Protein AF-A0A964B830-F1 (afdb_monomer)

Secondary structure (DSSP, 8-state):
--HHHHHHHHHHHHHTS-TT--S----HHHHHIIIII-PPPPHHHHHHHHH-HHHHHHHHHHHHHHHHHHHHHHHHHHHTT---EEEPPTT----SSEEEE-SSEEEEEEE-SSSSSEEEEEEE-HHHHHTS-TT--EEEEETT--EEEEE---TTSEEEE----SSS-HHHHTTSTT-EEEEEE-

Structure (mmCIF, N/CA/C/O backbone):
data_AF-A0A964B830-F1
#
_entry.id   AF-A0A964B830-F1
#
loop_
_atom_site.group_PDB
_atom_site.id
_atom_site.type_symbol
_atom_site.label_atom_id
_atom_site.label_alt_id
_atom_site.label_comp_id
_atom_site.label_asym_id
_atom_site.label_entity_id
_atom_site.label_seq_id
_atom_site.pdbx_PDB_ins_code
_atom_site.Cartn_x
_atom_site.Cartn_y
_atom_site.Cartn_z
_atom_site.occupancy
_atom_site.B_iso_or_equiv
_atom_site.auth_seq_id
_a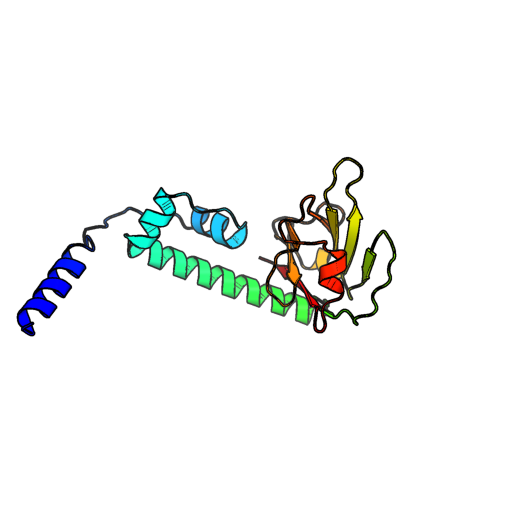tom_site.auth_comp_id
_atom_site.auth_asym_id
_atom_site.auth_atom_id
_atom_site.pdbx_PDB_model_num
ATOM 1 N N . MET A 1 1 ? -15.898 -19.570 46.027 1.00 51.00 1 MET A N 1
ATOM 2 C CA . MET A 1 1 ? -16.572 -18.519 45.236 1.00 51.00 1 MET A CA 1
ATOM 3 C C . MET A 1 1 ? -17.930 -19.054 44.831 1.00 51.00 1 MET A C 1
ATOM 5 O O . MET A 1 1 ? -17.983 -20.104 44.211 1.00 51.00 1 MET A O 1
ATOM 9 N N . THR A 1 2 ? -19.009 -18.426 45.287 1.00 63.28 2 THR A N 1
ATOM 10 C CA . THR A 1 2 ? -20.389 -18.811 44.962 1.00 63.28 2 THR A CA 1
ATOM 11 C C . THR A 1 2 ? -20.786 -18.231 43.607 1.00 63.28 2 THR A C 1
ATOM 13 O O . THR A 1 2 ? -20.333 -17.146 43.252 1.00 63.28 2 THR A O 1
ATOM 16 N N . GLN A 1 3 ? -21.634 -18.937 42.859 1.00 70.69 3 GLN A N 1
ATOM 17 C CA . GLN A 1 3 ? -22.109 -18.526 41.530 1.00 70.69 3 GLN A CA 1
ATOM 18 C C . GLN A 1 3 ? -22.687 -17.098 41.528 1.00 70.69 3 GLN A C 1
ATOM 20 O O . GLN A 1 3 ? -22.361 -16.297 40.664 1.00 70.69 3 GLN A O 1
ATOM 25 N N . ALA A 1 4 ? -23.372 -16.728 42.612 1.00 74.12 4 ALA A N 1
ATOM 26 C CA . ALA A 1 4 ? -23.888 -15.380 42.842 1.00 74.12 4 ALA A CA 1
ATOM 27 C C . ALA A 1 4 ? -22.815 -14.268 42.873 1.00 74.12 4 ALA A C 1
ATOM 29 O O . ALA A 1 4 ? -23.102 -13.138 42.494 1.00 74.12 4 ALA A O 1
ATOM 30 N N . ASN A 1 5 ? -21.580 -14.557 43.305 1.00 74.88 5 ASN A N 1
ATOM 31 C CA . ASN A 1 5 ? -20.489 -13.573 43.267 1.00 74.88 5 ASN A CA 1
ATOM 32 C C . ASN A 1 5 ? -19.928 -13.389 41.852 1.00 74.88 5 ASN A C 1
ATOM 34 O O . ASN A 1 5 ? -19.465 -12.301 41.531 1.00 74.88 5 ASN A O 1
ATOM 38 N N . ILE A 1 6 ? -19.962 -14.437 41.024 1.00 77.25 6 ILE A N 1
ATOM 39 C CA . ILE A 1 6 ? -19.545 -14.367 39.618 1.00 77.25 6 ILE A CA 1
ATOM 40 C C . ILE A 1 6 ? -20.594 -13.598 38.814 1.00 77.25 6 ILE A C 1
ATOM 42 O O . ILE A 1 6 ? -20.230 -12.687 38.078 1.00 77.25 6 ILE A O 1
ATOM 46 N N . ASP A 1 7 ? -21.878 -13.887 39.031 1.00 78.81 7 ASP A N 1
ATOM 47 C CA . ASP A 1 7 ? -22.983 -13.184 38.371 1.00 78.81 7 ASP A CA 1
ATOM 48 C C . ASP A 1 7 ? -23.011 -11.702 38.752 1.00 78.81 7 ASP A C 1
ATOM 50 O O . ASP A 1 7 ? -23.187 -10.844 37.894 1.00 78.81 7 ASP A O 1
ATOM 54 N N . ARG A 1 8 ? -22.741 -11.377 40.022 1.00 78.94 8 ARG A N 1
ATOM 55 C CA . ARG A 1 8 ? -22.617 -9.990 40.480 1.00 78.94 8 ARG A CA 1
ATOM 56 C C . ARG A 1 8 ? -21.417 -9.270 39.856 1.00 78.94 8 ARG A C 1
ATOM 58 O O . ARG A 1 8 ? -21.552 -8.114 39.479 1.00 78.94 8 ARG A O 1
ATOM 65 N N . LEU A 1 9 ? -20.266 -9.934 39.732 1.00 74.56 9 LEU A N 1
ATOM 66 C CA . LEU A 1 9 ? -19.078 -9.362 39.084 1.00 74.56 9 LEU A CA 1
ATOM 67 C C . LEU A 1 9 ? -19.279 -9.160 37.580 1.00 74.56 9 LEU A C 1
ATOM 69 O O . LEU A 1 9 ? -18.817 -8.158 37.049 1.00 74.56 9 LEU A O 1
ATOM 73 N N . LEU A 1 10 ? -19.967 -10.084 36.903 1.00 73.56 10 LEU A N 1
ATOM 74 C CA . LEU A 1 10 ? -20.355 -9.955 35.496 1.00 73.56 10 LEU A CA 1
ATOM 75 C C . LEU A 1 10 ? -21.347 -8.815 35.296 1.00 73.56 10 LEU A C 1
ATOM 77 O O . LEU A 1 10 ? -21.173 -8.025 34.376 1.00 73.56 10 LEU A O 1
ATOM 81 N N . PHE A 1 11 ? -22.342 -8.701 36.175 1.00 70.44 11 PHE A N 1
ATOM 82 C CA . PHE A 1 11 ? -23.305 -7.609 36.136 1.00 70.44 11 PHE A CA 1
ATOM 83 C C . PHE A 1 11 ? -22.617 -6.265 36.397 1.00 70.44 11 PHE A C 1
ATOM 85 O O . PHE A 1 11 ? -22.781 -5.360 35.602 1.00 70.44 11 PHE A O 1
ATOM 92 N N . GLU A 1 12 ? -21.753 -6.149 37.412 1.00 66.31 12 GLU A N 1
ATOM 93 C CA . GLU A 1 12 ? -20.960 -4.932 37.670 1.00 66.31 12 GLU A CA 1
ATOM 94 C C . GLU A 1 12 ? -19.954 -4.611 36.539 1.00 66.31 12 GLU A C 1
ATOM 96 O O . GLU A 1 12 ? -19.599 -3.448 36.355 1.00 66.31 12 GLU A O 1
ATOM 101 N N . LEU A 1 13 ? -19.477 -5.609 35.780 1.00 62.62 13 LEU A N 1
ATOM 102 C CA . LEU A 1 13 ? -18.626 -5.416 34.593 1.00 62.62 13 LEU A CA 1
ATOM 103 C C . LEU A 1 13 ? -19.417 -4.929 33.377 1.00 62.62 13 LEU A C 1
ATOM 105 O O . LEU A 1 13 ? -18.916 -4.080 32.646 1.00 62.62 13 LEU A O 1
ATOM 109 N N . LEU A 1 14 ? -20.622 -5.462 33.169 1.00 63.59 14 LEU A N 1
ATOM 110 C CA . LEU A 1 14 ? -21.539 -5.050 32.106 1.00 63.59 14 LEU A CA 1
ATOM 111 C C . LEU A 1 14 ? -22.142 -3.669 32.400 1.00 63.59 14 LEU A C 1
ATOM 113 O O . LEU A 1 14 ? -22.188 -2.835 31.514 1.00 63.59 14 LEU A O 1
ATOM 117 N N . ASP A 1 15 ? -22.479 -3.381 33.655 1.00 57.66 15 ASP A N 1
ATOM 118 C CA . ASP A 1 15 ? -23.001 -2.084 34.118 1.00 57.66 15 ASP A CA 1
ATOM 119 C C . ASP A 1 15 ? -21.912 -0.987 34.104 1.00 57.66 15 ASP A C 1
ATOM 121 O O . ASP A 1 15 ? -22.196 0.198 33.962 1.00 57.66 15 ASP A O 1
ATOM 125 N N . ARG A 1 16 ? -20.627 -1.377 34.196 1.00 54.84 16 ARG A N 1
ATOM 126 C CA . ARG A 1 16 ? -19.468 -0.491 33.955 1.00 54.84 16 ARG A CA 1
ATOM 127 C C . ARG A 1 16 ? -19.093 -0.335 32.486 1.00 54.84 16 ARG A C 1
ATOM 129 O O . ARG A 1 16 ? -18.334 0.583 32.169 1.00 54.84 16 ARG A O 1
ATOM 136 N N . GLN A 1 17 ? -19.573 -1.206 31.599 1.00 56.75 17 GLN A N 1
ATOM 137 C CA . GLN A 1 17 ? -19.623 -0.885 30.178 1.00 56.75 17 GLN A CA 1
ATOM 138 C C . GLN A 1 17 ? -20.789 0.072 29.997 1.00 56.75 17 GLN A C 1
ATOM 140 O O . GLN A 1 17 ? -21.853 -0.341 29.573 1.00 56.75 17 GLN A O 1
ATOM 145 N N . ASP A 1 18 ? -20.560 1.321 30.393 1.00 50.31 18 ASP A N 1
ATOM 146 C CA . ASP A 1 18 ? -21.458 2.468 30.302 1.00 50.31 18 ASP A CA 1
ATOM 147 C C . ASP A 1 18 ? -22.364 2.366 29.052 1.00 50.31 18 ASP A C 1
ATOM 149 O O . ASP A 1 18 ? -21.994 2.763 27.943 1.00 50.31 18 ASP A O 1
ATOM 153 N N . GLU A 1 19 ? -23.547 1.756 29.216 1.00 49.22 19 GLU A N 1
ATOM 154 C CA . GLU A 1 19 ? -24.545 1.581 28.151 1.00 49.22 19 GLU A CA 1
ATOM 155 C C . GLU A 1 19 ? -25.187 2.930 27.777 1.00 49.22 19 GLU A C 1
ATOM 157 O O . GLU A 1 19 ? -25.935 3.031 26.805 1.00 49.22 19 GLU A O 1
ATOM 162 N N . ASP A 1 20 ? -24.819 4.001 28.485 1.00 45.06 20 ASP A N 1
ATOM 163 C CA . ASP A 1 20 ? -25.160 5.384 28.177 1.00 45.06 20 ASP A CA 1
ATOM 164 C C . ASP A 1 20 ? -24.150 6.074 27.241 1.00 45.06 20 ASP A C 1
ATOM 166 O O . ASP A 1 20 ? -24.153 7.301 27.138 1.00 45.06 20 ASP A O 1
ATOM 170 N N . GLY A 1 21 ? -23.355 5.307 26.475 1.00 44.06 21 GLY A N 1
ATOM 171 C CA . GLY A 1 21 ? -22.522 5.736 25.335 1.00 44.06 21 GLY A CA 1
ATOM 172 C C . GLY A 1 21 ? -23.284 6.406 24.176 1.00 44.06 21 GLY A C 1
ATOM 173 O O . GLY A 1 21 ? -23.045 6.132 22.999 1.00 44.06 21 GLY A O 1
ATOM 174 N N . ARG A 1 22 ? -24.211 7.313 24.485 1.00 46.41 22 ARG A N 1
ATOM 175 C CA . ARG A 1 22 ? -24.860 8.246 23.577 1.00 46.41 22 ARG A CA 1
ATOM 176 C C . ARG A 1 22 ? -23.803 9.206 23.029 1.00 46.41 22 ARG A C 1
ATOM 178 O O . ARG A 1 22 ? -23.579 10.285 23.564 1.00 46.41 22 ARG A O 1
ATOM 185 N N . GLY A 1 23 ? -23.186 8.820 21.917 1.00 50.44 23 GLY A N 1
ATOM 186 C CA . GLY A 1 23 ? -22.710 9.776 20.916 1.00 50.44 23 GLY A CA 1
ATOM 187 C C . GLY A 1 23 ? -21.204 9.976 20.785 1.00 50.44 23 GLY A C 1
ATOM 188 O O . GLY A 1 23 ? -20.805 10.763 19.932 1.00 50.44 23 GLY A O 1
ATOM 189 N N . ALA A 1 24 ? -20.362 9.283 21.558 1.00 56.88 24 ALA A N 1
ATOM 190 C CA . ALA A 1 24 ? -18.926 9.303 21.287 1.00 56.88 24 ALA A CA 1
ATOM 191 C C . ALA A 1 24 ? -18.617 8.322 20.146 1.00 56.88 24 ALA A C 1
ATOM 193 O O . ALA A 1 24 ? -18.482 7.109 20.343 1.00 56.88 24 ALA A O 1
ATOM 194 N N . ASP A 1 25 ? -18.607 8.882 18.942 1.00 72.94 25 ASP A N 1
ATOM 195 C CA . ASP A 1 25 ? -18.420 8.183 17.682 1.00 72.94 25 ASP A CA 1
ATOM 196 C C . ASP A 1 25 ? -17.031 8.469 17.093 1.00 72.94 25 ASP A C 1
ATOM 198 O O . ASP A 1 25 ? -16.464 9.550 17.264 1.00 72.94 25 ASP A O 1
ATOM 202 N N . LEU A 1 26 ? -16.495 7.484 16.384 1.00 82.12 26 LEU A N 1
ATOM 203 C CA . LEU A 1 26 ? -15.363 7.630 15.486 1.00 82.12 26 LEU A CA 1
ATOM 204 C C . LEU A 1 26 ? -15.936 7.775 14.083 1.00 82.12 26 LEU A C 1
ATOM 206 O O . LEU A 1 26 ? -16.511 6.826 13.551 1.00 82.12 26 LEU A O 1
ATOM 210 N N . SER A 1 27 ? -15.789 8.965 13.495 1.00 86.75 27 SER A N 1
ATOM 211 C CA . SER A 1 27 ? -16.406 9.228 12.198 1.00 86.75 27 SER A CA 1
ATOM 212 C C . SER A 1 27 ? -15.912 8.247 11.136 1.00 86.75 27 SER A C 1
ATOM 214 O O . SER A 1 27 ? -14.754 7.814 11.133 1.00 86.75 27 SER A O 1
ATOM 216 N N . GLU A 1 28 ? -16.799 7.917 10.205 1.00 88.88 28 GLU A N 1
ATOM 217 C CA . GLU A 1 28 ? -16.495 7.038 9.082 1.00 88.88 28 GLU A CA 1
ATOM 218 C C . GLU A 1 28 ? -15.302 7.557 8.265 1.00 88.88 28 GLU A C 1
ATOM 220 O O . GLU A 1 28 ? -14.442 6.774 7.860 1.00 88.88 28 GLU A O 1
ATOM 225 N N . GLU A 1 29 ? -15.188 8.875 8.073 1.00 89.12 29 GLU A N 1
ATOM 226 C CA . GLU A 1 29 ? -14.043 9.497 7.406 1.00 89.12 29 GLU A CA 1
ATOM 227 C C . GLU A 1 29 ? -12.745 9.207 8.155 1.00 89.12 29 GLU A C 1
ATOM 229 O O . GLU A 1 29 ? -11.762 8.789 7.542 1.00 89.12 29 GLU A O 1
ATOM 234 N N . ARG A 1 30 ? -12.740 9.362 9.484 1.00 91.00 30 ARG A N 1
ATOM 235 C CA . ARG A 1 30 ? -11.548 9.121 10.296 1.00 91.00 30 ARG A CA 1
ATOM 236 C C . ARG A 1 30 ? -11.156 7.646 10.296 1.00 91.00 30 ARG A C 1
ATOM 238 O O . ARG A 1 30 ? -9.975 7.324 10.157 1.00 91.00 30 ARG A O 1
ATOM 245 N N . LEU A 1 31 ? -12.134 6.748 10.386 1.00 91.00 31 LEU A N 1
ATOM 246 C CA . LEU A 1 31 ? -11.922 5.305 10.273 1.00 91.00 31 LEU A CA 1
ATOM 247 C C . LEU A 1 31 ? -11.371 4.924 8.898 1.00 91.00 31 LEU A C 1
ATOM 249 O O . LEU A 1 31 ? -10.440 4.121 8.813 1.00 91.00 31 LEU A O 1
ATOM 253 N N . ARG A 1 32 ? -11.871 5.542 7.821 1.00 88.88 32 ARG A N 1
ATOM 254 C CA . ARG A 1 32 ? -11.302 5.372 6.481 1.00 88.88 32 ARG A CA 1
ATOM 255 C C . ARG A 1 32 ? -9.865 5.861 6.422 1.00 88.88 32 ARG A C 1
ATOM 257 O O . ARG A 1 32 ? -9.041 5.153 5.867 1.00 88.88 32 ARG A O 1
ATOM 264 N N . GLU A 1 33 ? -9.512 7.003 7.001 1.00 88.31 33 GLU A N 1
ATOM 265 C CA . GLU A 1 33 ? -8.112 7.444 7.015 1.00 88.31 33 GLU A CA 1
ATOM 266 C C . GLU A 1 33 ? -7.193 6.445 7.733 1.00 88.31 33 GLU A C 1
ATOM 268 O O . GLU A 1 33 ? -6.126 6.089 7.234 1.00 88.31 33 GLU A O 1
ATOM 273 N N . VAL A 1 34 ? -7.613 5.946 8.894 1.00 89.25 34 VAL A N 1
ATOM 274 C CA . VAL A 1 34 ? -6.847 4.964 9.672 1.00 89.25 34 VAL A CA 1
ATOM 275 C C . VAL A 1 34 ? -6.673 3.668 8.879 1.00 89.25 34 VAL A C 1
ATOM 277 O O . VAL A 1 34 ? -5.551 3.209 8.666 1.00 89.25 34 VAL A O 1
ATOM 280 N N . LEU A 1 35 ? -7.766 3.108 8.362 1.00 87.62 35 LEU A N 1
ATOM 281 C CA . LEU A 1 35 ? -7.773 1.796 7.710 1.00 87.62 35 LEU A CA 1
ATOM 282 C C . LEU A 1 35 ? -7.242 1.829 6.267 1.00 87.62 35 LEU A C 1
ATOM 284 O O . LEU A 1 35 ? -6.585 0.884 5.814 1.00 87.62 35 LEU A O 1
ATOM 288 N N . ARG A 1 36 ? -7.510 2.912 5.532 1.00 83.00 36 ARG A N 1
ATOM 289 C CA . ARG A 1 36 ? -7.138 3.100 4.123 1.00 83.00 36 ARG A CA 1
ATOM 290 C C . ARG A 1 36 ? -5.791 3.784 3.961 1.00 83.00 36 ARG A C 1
ATOM 292 O O . ARG A 1 36 ? -5.028 3.407 3.081 1.00 83.00 36 ARG A O 1
ATOM 299 N N . GLU A 1 37 ? -5.436 4.752 4.795 1.00 78.81 37 GLU A N 1
ATOM 300 C CA . GLU A 1 37 ? -4.153 5.462 4.675 1.00 78.81 37 GLU A CA 1
ATOM 301 C C . GLU A 1 37 ? -3.082 4.872 5.598 1.00 78.81 37 GLU A C 1
ATOM 303 O O . GLU A 1 37 ? -1.896 5.049 5.334 1.00 78.81 37 GLU A O 1
ATOM 308 N N . GLY A 1 38 ? -3.476 4.072 6.595 1.00 76.88 38 GLY A N 1
ATOM 309 C CA . GLY A 1 38 ? -2.556 3.498 7.579 1.00 76.88 38 GLY A CA 1
ATOM 310 C C . GLY A 1 38 ? -2.160 4.500 8.664 1.00 76.88 38 GLY A C 1
ATOM 311 O O . GLY A 1 38 ? -1.104 4.350 9.276 1.00 76.88 38 GLY A O 1
ATOM 312 N N . LYS A 1 39 ? -2.970 5.547 8.885 1.00 83.75 39 LYS A N 1
ATOM 313 C CA . LYS A 1 39 ? -2.753 6.488 9.989 1.00 83.75 39 LYS A CA 1
ATOM 314 C C . LYS A 1 39 ? -2.952 5.781 11.328 1.00 83.75 39 LYS A C 1
ATOM 316 O O . LYS A 1 39 ? -3.810 4.915 11.465 1.00 83.75 39 LYS A O 1
ATOM 321 N N . LEU A 1 40 ? -2.180 6.189 12.330 1.00 87.62 40 LEU A N 1
ATOM 322 C CA . LEU A 1 40 ? -2.350 5.690 13.690 1.00 87.62 40 LEU A CA 1
ATOM 323 C C . LEU A 1 40 ? -3.560 6.350 14.357 1.00 87.62 40 LEU A C 1
ATOM 325 O O . LEU A 1 40 ? -3.820 7.544 14.167 1.00 87.62 40 LEU A O 1
ATOM 329 N N . LEU A 1 41 ? -4.258 5.558 15.167 1.00 89.31 41 LEU A N 1
ATOM 330 C CA . LEU A 1 41 ? -5.232 6.062 16.126 1.00 89.31 41 LEU A CA 1
ATOM 331 C C . LEU A 1 41 ? -4.488 6.771 17.263 1.00 89.31 41 LEU A C 1
ATOM 333 O O . LEU A 1 41 ? -3.482 6.248 17.762 1.00 89.31 41 LEU A O 1
ATOM 337 N N . CYS A 1 42 ? -4.976 7.932 17.690 1.00 90.06 42 CYS A N 1
ATOM 338 C CA . CYS A 1 42 ? -4.508 8.555 18.925 1.00 90.06 42 CYS A CA 1
ATOM 339 C C . CYS A 1 42 ? -5.039 7.794 20.151 1.00 90.06 42 CYS A C 1
ATOM 341 O O . CYS A 1 42 ? -5.864 6.884 20.036 1.00 90.06 42 CYS A O 1
ATOM 343 N N . ASP A 1 43 ? -4.543 8.131 21.339 1.00 90.25 43 ASP A N 1
ATOM 344 C CA . ASP A 1 43 ? -4.906 7.395 22.553 1.00 90.25 43 ASP A CA 1
ATOM 345 C C . ASP A 1 43 ? -6.384 7.570 22.929 1.00 90.25 43 ASP A C 1
ATOM 347 O O . ASP A 1 43 ? -7.011 6.600 23.358 1.00 90.25 43 ASP A O 1
ATOM 351 N N . ASP A 1 44 ? -6.977 8.732 22.644 1.00 87.69 44 ASP A N 1
ATOM 352 C CA . ASP A 1 44 ? -8.416 8.962 22.816 1.00 87.69 44 ASP A CA 1
ATOM 353 C C . ASP A 1 44 ? -9.243 8.091 21.859 1.00 87.69 44 ASP A C 1
ATOM 355 O O . ASP A 1 44 ? -10.226 7.475 22.260 1.00 87.69 44 ASP A O 1
ATOM 359 N N . GLU A 1 45 ? -8.820 7.957 20.599 1.00 91.19 45 GLU A N 1
ATOM 360 C CA . GLU A 1 45 ? -9.499 7.117 19.604 1.00 91.19 45 GLU A CA 1
ATOM 361 C C . GLU A 1 45 ? -9.408 5.626 19.961 1.00 91.19 45 GLU A C 1
ATOM 363 O O . GLU A 1 45 ? -10.382 4.883 19.824 1.00 91.19 45 GLU A O 1
ATOM 368 N N . LYS A 1 46 ? -8.257 5.178 20.480 1.00 91.00 46 LYS A N 1
ATOM 369 C CA . LYS A 1 46 ? -8.105 3.813 21.011 1.00 91.00 46 LYS A CA 1
ATOM 370 C C . LYS A 1 46 ? -9.010 3.590 22.218 1.00 91.00 46 LYS A C 1
ATOM 372 O O . LYS A 1 46 ? -9.649 2.542 22.312 1.00 91.00 46 LYS A O 1
ATOM 377 N N . TYR A 1 47 ? -9.069 4.561 23.128 1.00 86.94 47 TYR A N 1
ATOM 378 C CA . TYR A 1 47 ? -9.947 4.506 24.291 1.00 86.94 47 TYR A CA 1
ATOM 379 C C . TYR A 1 47 ? -11.418 4.428 23.868 1.00 86.94 47 TYR A C 1
ATOM 381 O O . TYR A 1 47 ? -12.167 3.607 24.400 1.00 86.94 47 TYR A O 1
ATOM 389 N N . LEU A 1 48 ? -11.822 5.198 22.856 1.00 88.69 48 LEU A N 1
ATOM 390 C CA . LEU A 1 48 ? -13.170 5.155 22.293 1.00 88.69 48 LEU A CA 1
ATOM 391 C C . LEU A 1 48 ? -13.497 3.797 21.674 1.00 88.69 48 LEU A C 1
ATOM 393 O O . LEU A 1 48 ? -14.545 3.242 21.985 1.00 88.69 48 LEU A O 1
ATOM 397 N N . LEU A 1 49 ? -12.607 3.201 20.876 1.00 88.56 49 LEU A N 1
ATOM 398 C CA . LEU A 1 49 ? -12.827 1.840 20.362 1.00 88.56 49 LEU A CA 1
ATOM 399 C C . LEU A 1 49 ? -12.946 0.804 21.489 1.00 88.56 49 LEU A C 1
ATOM 401 O O . LEU A 1 49 ? -13.756 -0.123 21.407 1.00 88.56 49 LEU A O 1
ATOM 405 N N . ALA A 1 50 ? -12.167 0.953 22.561 1.00 86.75 50 ALA A N 1
ATOM 406 C CA . ALA A 1 50 ? -12.212 0.040 23.699 1.00 86.75 50 ALA A CA 1
ATOM 407 C C . ALA A 1 50 ? -13.515 0.166 24.507 1.00 86.75 50 ALA A C 1
ATOM 409 O O . ALA A 1 50 ? -14.030 -0.835 25.004 1.00 86.75 50 ALA A O 1
ATOM 410 N N . THR A 1 51 ? -14.083 1.368 24.607 1.00 84.19 51 THR A N 1
ATOM 411 C CA . THR A 1 51 ? -15.196 1.660 25.526 1.00 84.19 51 THR A CA 1
ATOM 412 C C . THR A 1 51 ? -16.554 1.795 24.839 1.00 84.19 51 THR A C 1
ATOM 414 O O . THR A 1 51 ? -17.536 1.303 25.382 1.00 84.19 51 THR A O 1
ATOM 417 N N . SER A 1 52 ? -16.623 2.338 23.622 1.00 84.69 52 SER A N 1
ATOM 418 C CA . SER A 1 52 ? -17.870 2.619 22.894 1.00 84.69 52 SER A CA 1
ATOM 419 C C . SER A 1 52 ? -18.278 1.466 21.960 1.00 84.69 52 SER A C 1
ATOM 421 O O . SER A 1 52 ? -17.575 1.176 20.984 1.00 84.69 52 SER A O 1
ATOM 423 N N . PRO A 1 53 ? -19.434 0.806 22.190 1.00 83.69 53 PRO A N 1
ATOM 424 C CA . PRO A 1 53 ? -19.982 -0.179 21.255 1.00 83.69 53 PRO A CA 1
ATOM 425 C C . PRO A 1 53 ? -20.272 0.408 19.869 1.00 83.69 53 PRO A C 1
ATOM 427 O O . PRO A 1 53 ? -20.064 -0.275 18.868 1.00 83.69 53 PRO A O 1
ATOM 430 N N . LEU A 1 54 ? -20.704 1.673 19.807 1.00 84.88 54 LEU A N 1
ATOM 431 C CA . LEU A 1 54 ? -20.989 2.369 18.551 1.00 84.88 54 LEU A CA 1
ATOM 432 C C . LEU A 1 54 ? -19.716 2.560 17.720 1.00 84.88 54 L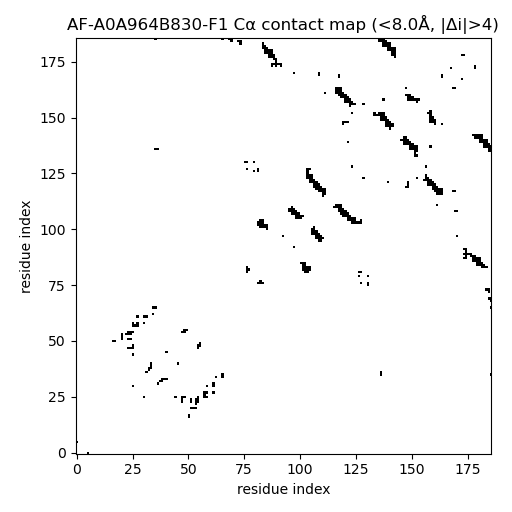EU A C 1
ATOM 434 O O . LEU A 1 54 ? -19.701 2.211 16.543 1.00 84.88 54 LEU A O 1
ATOM 438 N N . ALA A 1 55 ? -18.627 3.016 18.347 1.00 87.00 55 ALA A N 1
ATOM 439 C CA . ALA A 1 55 ? -17.342 3.176 17.668 1.00 87.00 55 ALA A CA 1
ATOM 440 C C . ALA A 1 55 ? -16.831 1.843 17.095 1.00 87.00 55 ALA A C 1
ATOM 442 O O . ALA A 1 55 ? -16.309 1.804 15.982 1.00 87.00 55 ALA A O 1
ATOM 443 N N . ARG A 1 56 ? -17.024 0.727 17.817 1.00 89.12 56 ARG A N 1
ATOM 444 C CA . ARG A 1 56 ? -16.692 -0.616 17.309 1.00 89.12 56 ARG A CA 1
ATOM 445 C C . ARG A 1 56 ? -17.578 -1.040 16.144 1.00 89.12 56 ARG A C 1
ATOM 447 O O . ARG A 1 56 ? -17.065 -1.592 15.177 1.00 89.12 56 ARG A O 1
ATOM 454 N N . ALA A 1 57 ? -18.885 -0.794 16.227 1.00 88.88 57 ALA A N 1
ATOM 455 C CA . ALA A 1 57 ? -19.810 -1.110 15.143 1.00 88.88 57 ALA A CA 1
ATOM 456 C C . ALA A 1 57 ? -19.437 -0.352 13.859 1.00 88.88 57 ALA A C 1
ATOM 458 O O . ALA A 1 57 ? -19.349 -0.963 12.794 1.00 88.88 57 ALA A O 1
ATOM 459 N N . ASN A 1 58 ? -19.122 0.940 13.976 1.00 90.12 58 ASN A N 1
ATOM 460 C CA . ASN A 1 58 ? -18.673 1.762 12.855 1.00 90.12 58 ASN A CA 1
ATOM 461 C C . ASN A 1 58 ? -17.317 1.300 12.316 1.00 90.12 58 ASN A C 1
ATOM 463 O O . ASN A 1 58 ? -17.168 1.144 11.107 1.00 90.12 58 ASN A O 1
ATOM 467 N N . TYR A 1 59 ? -16.355 0.987 13.190 1.00 92.12 59 TYR A N 1
ATOM 468 C CA . TYR A 1 59 ? -15.072 0.413 12.780 1.00 92.12 59 TYR A CA 1
ATOM 469 C C . TYR A 1 59 ? -15.261 -0.848 11.928 1.00 92.12 59 TYR A C 1
ATOM 471 O O . TYR A 1 59 ? -14.725 -0.923 10.825 1.00 92.12 59 TYR A O 1
ATOM 479 N N . VAL A 1 60 ? -16.065 -1.808 12.403 1.00 92.50 60 VAL A N 1
ATOM 480 C CA . VAL A 1 60 ? -16.327 -3.069 11.688 1.00 92.50 60 VAL A CA 1
ATOM 481 C C . VAL A 1 60 ? -17.044 -2.817 10.361 1.00 92.50 60 VAL A C 1
ATOM 483 O O . VAL A 1 60 ? -16.69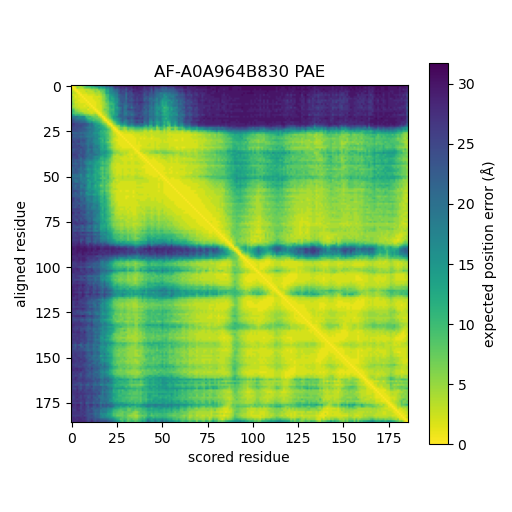7 -3.427 9.353 1.00 92.50 60 VAL A O 1
ATOM 486 N N . ALA A 1 61 ? -18.016 -1.902 10.326 1.00 92.44 61 ALA A N 1
ATOM 487 C CA . ALA A 1 61 ? -18.732 -1.561 9.098 1.00 92.44 61 ALA A CA 1
ATOM 488 C C . ALA A 1 61 ? -17.804 -0.951 8.031 1.00 92.44 61 ALA A C 1
ATOM 490 O O . ALA A 1 61 ? -17.870 -1.324 6.855 1.00 92.44 61 ALA A O 1
ATOM 491 N N . VAL A 1 62 ? -16.908 -0.045 8.434 1.00 92.56 62 VAL A N 1
ATOM 492 C CA . VAL A 1 62 ? -15.923 0.564 7.531 1.00 92.56 62 VAL A CA 1
ATOM 493 C C . VAL A 1 62 ? -14.878 -0.457 7.090 1.00 92.56 62 VAL A C 1
ATOM 495 O O . VAL A 1 62 ? -14.548 -0.512 5.907 1.00 92.56 62 VAL A O 1
ATOM 498 N N . GLU A 1 63 ? -14.385 -1.292 8.002 1.00 92.88 63 GLU A N 1
ATOM 499 C CA . GLU A 1 63 ? -13.442 -2.367 7.686 1.00 92.88 63 GLU A CA 1
ATOM 500 C C . GLU A 1 63 ? -14.023 -3.343 6.656 1.00 92.88 63 GLU A C 1
ATOM 502 O O . GLU A 1 63 ? -13.358 -3.657 5.667 1.00 92.88 63 GLU A O 1
ATOM 507 N N . GLU A 1 64 ? -15.275 -3.765 6.835 1.00 93.12 64 GLU A N 1
ATOM 508 C CA . GLU A 1 64 ? -15.967 -4.650 5.897 1.00 93.12 64 GLU A CA 1
ATOM 509 C C . GLU A 1 64 ? -16.152 -3.986 4.529 1.00 93.12 64 GLU A C 1
ATOM 511 O O . GLU A 1 64 ? -15.884 -4.600 3.495 1.00 93.12 64 GLU A O 1
ATOM 516 N N . THR A 1 65 ? -16.537 -2.708 4.511 1.00 91.88 65 THR A N 1
ATOM 517 C CA . THR A 1 65 ? -16.679 -1.934 3.270 1.00 91.88 65 THR A CA 1
ATOM 518 C C . THR A 1 65 ? -15.353 -1.877 2.511 1.00 91.88 65 THR A C 1
ATOM 520 O O . THR A 1 65 ? -15.293 -2.235 1.334 1.00 91.88 65 THR A O 1
ATOM 523 N N . LEU A 1 66 ? -14.263 -1.522 3.196 1.00 89.00 66 LEU A N 1
ATOM 524 C CA . LEU A 1 66 ? -12.926 -1.479 2.602 1.00 89.00 66 LEU A CA 1
ATOM 525 C C . LEU A 1 66 ? -12.456 -2.867 2.153 1.00 89.00 66 LEU A C 1
ATOM 527 O O . LEU A 1 66 ? -11.781 -2.989 1.132 1.00 89.00 66 LEU A O 1
ATOM 531 N N . ARG A 1 67 ? -12.809 -3.935 2.875 1.00 89.56 67 ARG A N 1
ATOM 532 C CA . ARG A 1 67 ? -12.503 -5.310 2.461 1.00 89.56 67 ARG A CA 1
ATOM 533 C C . ARG A 1 67 ? -13.167 -5.645 1.127 1.00 89.56 67 ARG A C 1
ATOM 535 O O . ARG A 1 67 ? -12.492 -6.149 0.230 1.00 89.56 67 ARG A O 1
ATOM 542 N N . VAL A 1 68 ? -14.453 -5.334 0.979 1.00 89.88 68 VAL A N 1
ATOM 543 C CA . VAL A 1 68 ? -15.201 -5.558 -0.266 1.00 89.88 68 VAL A CA 1
ATOM 544 C C . VAL A 1 68 ? -14.622 -4.729 -1.417 1.00 89.88 68 VAL A C 1
ATOM 546 O O . VAL A 1 68 ? -14.436 -5.259 -2.513 1.00 89.88 68 VAL A O 1
ATOM 549 N N . GLU A 1 69 ? -14.270 -3.463 -1.178 1.00 88.38 69 GLU A N 1
ATOM 550 C CA . GLU A 1 69 ? -13.622 -2.595 -2.175 1.00 88.38 69 GLU A CA 1
ATOM 551 C C . GLU A 1 69 ? -12.274 -3.166 -2.644 1.00 88.38 69 GLU A C 1
ATOM 553 O O . GLU A 1 69 ? -12.030 -3.292 -3.850 1.00 88.38 69 GLU A O 1
ATOM 558 N N . ARG A 1 70 ? -11.425 -3.602 -1.704 1.00 86.19 70 ARG A N 1
ATOM 559 C CA . ARG A 1 70 ? -10.134 -4.249 -1.994 1.00 86.19 70 ARG A CA 1
ATOM 560 C C . ARG A 1 70 ? -10.308 -5.530 -2.805 1.00 86.19 70 ARG A C 1
ATOM 562 O O . ARG A 1 70 ? -9.558 -5.774 -3.753 1.00 86.19 70 ARG A O 1
ATOM 569 N N . GLU A 1 71 ? -11.293 -6.359 -2.461 1.00 87.56 71 GLU A N 1
ATOM 570 C CA . GLU A 1 71 ? -11.607 -7.568 -3.226 1.00 87.56 71 GLU A CA 1
ATOM 571 C C . GLU A 1 71 ? -12.076 -7.247 -4.644 1.00 87.56 71 GLU A C 1
ATOM 573 O O . GLU A 1 71 ? -11.627 -7.890 -5.597 1.00 87.56 71 GLU A O 1
ATOM 578 N N . ALA A 1 72 ? -12.949 -6.251 -4.804 1.00 87.62 72 ALA A N 1
ATOM 579 C CA . ALA A 1 72 ? -13.430 -5.817 -6.108 1.00 87.62 72 ALA A CA 1
ATOM 580 C C . ALA A 1 72 ? -12.274 -5.325 -6.990 1.00 87.62 72 ALA A C 1
ATOM 582 O O . ALA A 1 72 ? -12.161 -5.752 -8.141 1.00 87.62 72 ALA A O 1
ATOM 583 N N . LYS A 1 73 ? -11.357 -4.519 -6.437 1.00 86.88 73 LYS A N 1
ATOM 584 C CA . LYS A 1 73 ? -10.139 -4.079 -7.136 1.00 86.88 73 LYS A CA 1
ATOM 585 C C . LYS A 1 73 ? -9.254 -5.245 -7.541 1.00 86.88 73 LYS A C 1
ATOM 587 O O . LYS A 1 73 ? -8.857 -5.335 -8.699 1.00 86.88 73 LYS A O 1
ATOM 592 N N . ARG A 1 74 ? -8.999 -6.181 -6.624 1.00 86.38 74 ARG A N 1
ATOM 593 C CA . ARG A 1 74 ? -8.200 -7.380 -6.911 1.00 86.38 74 ARG A CA 1
ATOM 594 C C . ARG A 1 74 ? -8.804 -8.193 -8.054 1.00 86.38 74 ARG A C 1
ATOM 596 O O . ARG A 1 74 ? -8.076 -8.612 -8.951 1.00 86.38 74 ARG A O 1
ATOM 603 N N . ARG A 1 75 ? -10.125 -8.391 -8.054 1.00 87.56 75 ARG A N 1
ATOM 604 C CA . ARG A 1 75 ? -10.831 -9.074 -9.150 1.00 87.56 75 ARG A CA 1
ATOM 605 C C . ARG A 1 75 ? -10.720 -8.292 -10.458 1.00 87.56 75 ARG A C 1
ATOM 607 O O . ARG A 1 75 ? -10.454 -8.901 -11.488 1.00 87.56 75 ARG A O 1
ATOM 614 N N . GLY A 1 76 ? -10.856 -6.966 -10.419 1.00 88.31 76 GLY A N 1
ATOM 615 C CA . GLY A 1 76 ? -10.657 -6.101 -11.584 1.00 88.31 76 GLY A CA 1
ATOM 616 C C . GLY A 1 76 ? -9.252 -6.236 -12.175 1.00 88.31 76 GLY A C 1
ATOM 617 O O . GLY A 1 76 ? -9.097 -6.429 -13.378 1.00 88.31 76 GLY A O 1
ATOM 618 N N . TRP A 1 77 ? -8.222 -6.246 -11.329 1.00 90.75 77 TRP A N 1
ATOM 619 C CA . TRP A 1 77 ? -6.837 -6.455 -11.753 1.00 90.75 77 TRP A CA 1
ATOM 620 C C . TRP A 1 77 ? -6.609 -7.838 -12.366 1.00 90.75 77 TRP A C 1
ATOM 622 O O . TRP A 1 77 ? -5.970 -7.948 -13.412 1.00 90.75 77 TRP A O 1
ATOM 632 N N . GLN A 1 78 ? -7.183 -8.886 -11.773 1.00 89.38 78 GLN A N 1
ATOM 633 C CA . GLN A 1 78 ? -7.131 -10.241 -12.328 1.00 89.38 78 GLN A CA 1
ATOM 634 C C . GLN A 1 78 ? -7.806 -10.321 -13.703 1.00 89.38 78 GLN A C 1
ATOM 636 O O . GLN A 1 78 ? -7.239 -10.894 -14.631 1.00 89.38 78 GLN A O 1
ATOM 641 N N . GLN A 1 79 ? -8.982 -9.708 -13.863 1.00 90.50 79 GLN A N 1
ATOM 642 C CA . GLN A 1 79 ? -9.697 -9.645 -15.143 1.00 90.50 79 GLN A CA 1
ATOM 643 C C . GLN A 1 79 ? -8.927 -8.847 -16.202 1.00 90.50 79 GLN A C 1
ATOM 645 O O . GLN A 1 79 ? -8.949 -9.206 -17.377 1.00 90.50 79 GLN A O 1
ATOM 650 N N . ALA A 1 80 ? -8.196 -7.810 -15.788 1.00 89.06 80 ALA A N 1
ATOM 651 C CA . ALA A 1 80 ? -7.303 -7.034 -16.646 1.00 89.06 80 ALA A CA 1
ATOM 652 C C . ALA A 1 80 ? -5.964 -7.742 -16.948 1.00 89.06 80 ALA A C 1
ATOM 654 O O . ALA A 1 80 ? -5.128 -7.196 -17.674 1.00 89.06 80 ALA A O 1
ATOM 655 N N . GLY A 1 81 ? -5.737 -8.944 -16.402 1.00 89.56 81 GLY A N 1
ATOM 656 C CA . GLY A 1 81 ? -4.505 -9.707 -16.596 1.00 89.56 81 GLY A CA 1
ATOM 657 C C . GLY A 1 81 ? -3.272 -9.033 -15.991 1.00 89.56 81 GLY A C 1
ATOM 658 O O . GLY A 1 81 ? -2.181 -9.144 -16.555 1.00 89.56 81 GLY A O 1
ATOM 659 N N . ILE A 1 82 ? -3.453 -8.300 -14.889 1.00 90.44 82 ILE A N 1
ATOM 660 C CA . ILE A 1 82 ? -2.379 -7.644 -14.143 1.00 90.44 82 ILE A CA 1
ATOM 661 C C . ILE A 1 82 ? -1.747 -8.657 -13.192 1.00 90.44 82 ILE A C 1
ATOM 663 O O . ILE A 1 82 ? -2.415 -9.202 -12.310 1.00 90.44 82 ILE A O 1
ATOM 667 N N . GLN A 1 83 ? -0.444 -8.885 -13.340 1.00 87.31 83 GLN A N 1
ATOM 668 C C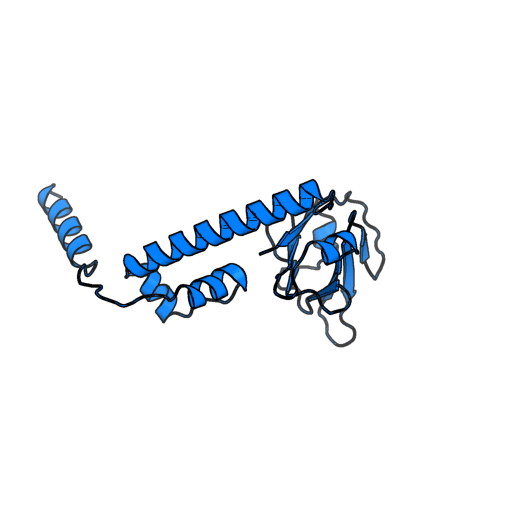A . GLN A 1 83 ? 0.306 -9.682 -12.371 1.00 87.31 83 GLN A CA 1
ATOM 669 C C . GLN A 1 83 ? 0.671 -8.830 -11.156 1.00 87.31 83 GLN A C 1
ATOM 671 O O . GLN A 1 83 ? 1.535 -7.957 -11.224 1.00 87.31 83 GLN A O 1
ATOM 676 N N . THR A 1 84 ? 0.007 -9.105 -10.035 1.00 88.69 84 THR A N 1
ATOM 677 C CA . THR A 1 84 ? 0.207 -8.404 -8.760 1.00 88.69 84 THR A CA 1
ATOM 678 C C . THR A 1 84 ? 1.277 -9.050 -7.895 1.00 88.69 84 THR A C 1
ATOM 680 O O . THR A 1 84 ? 1.662 -8.461 -6.898 1.00 88.69 84 THR A O 1
ATOM 683 N N . GLU A 1 85 ? 1.728 -10.258 -8.232 1.00 89.06 85 GLU A N 1
ATOM 684 C CA . GLU A 1 85 ? 2.656 -11.042 -7.423 1.00 89.06 85 GLU A CA 1
ATOM 685 C C . GLU A 1 85 ? 3.900 -11.410 -8.226 1.00 89.06 85 GLU A C 1
ATOM 687 O O . GLU A 1 85 ? 3.818 -11.737 -9.410 1.00 89.06 85 GLU A O 1
ATOM 692 N N . THR A 1 86 ? 5.054 -11.396 -7.568 1.00 87.56 86 THR A N 1
ATOM 693 C CA . THR A 1 86 ? 6.287 -11.974 -8.099 1.00 87.56 86 THR A CA 1
ATOM 694 C C . THR A 1 86 ? 6.975 -12.780 -7.010 1.00 87.56 86 THR A C 1
ATOM 696 O O . THR A 1 86 ? 7.082 -12.339 -5.865 1.00 87.56 86 THR A O 1
ATOM 699 N N . ARG A 1 87 ? 7.424 -13.987 -7.356 1.00 85.12 87 ARG A N 1
ATOM 700 C CA . ARG A 1 87 ? 8.166 -14.860 -6.447 1.00 85.12 87 ARG A CA 1
ATOM 701 C C . ARG A 1 87 ? 9.642 -14.762 -6.775 1.00 85.12 87 ARG A C 1
ATOM 703 O O . ARG A 1 87 ? 10.036 -14.997 -7.916 1.00 85.12 87 ARG A O 1
ATOM 710 N N . LEU A 1 88 ? 10.455 -14.465 -5.769 1.00 78.56 88 LEU A N 1
ATOM 711 C CA . LEU A 1 88 ? 11.898 -14.448 -5.942 1.00 78.56 88 LEU A CA 1
ATOM 712 C C . LEU A 1 88 ? 12.453 -15.855 -5.739 1.00 78.56 88 LEU A C 1
ATOM 714 O O . LEU A 1 88 ? 12.133 -16.555 -4.777 1.00 78.56 88 LEU A O 1
ATOM 718 N N . LEU A 1 89 ? 13.288 -16.284 -6.680 1.00 67.31 89 LEU A N 1
ATOM 719 C CA . LEU A 1 89 ? 14.150 -17.440 -6.473 1.00 67.31 89 LEU A CA 1
ATOM 720 C C . LEU A 1 89 ? 15.348 -16.972 -5.642 1.00 67.31 89 LEU A C 1
ATOM 722 O O . LEU A 1 89 ? 15.843 -15.869 -5.858 1.00 67.31 89 LEU A O 1
ATOM 726 N N . ALA A 1 90 ? 15.822 -17.811 -4.716 1.00 55.72 90 ALA A N 1
ATOM 727 C CA . ALA A 1 90 ? 16.827 -17.493 -3.688 1.00 55.72 90 ALA A CA 1
ATOM 728 C C . ALA A 1 90 ? 18.225 -17.056 -4.207 1.00 55.72 90 ALA A C 1
ATOM 730 O O . ALA A 1 90 ? 19.168 -16.954 -3.430 1.00 55.72 90 ALA A O 1
ATOM 731 N N . ALA A 1 91 ? 18.366 -16.799 -5.508 1.00 52.00 91 ALA A N 1
ATOM 732 C CA . ALA A 1 91 ? 19.583 -16.371 -6.188 1.00 52.00 91 ALA A CA 1
ATOM 733 C C . ALA A 1 91 ? 19.414 -15.007 -6.895 1.00 52.00 91 ALA A C 1
ATOM 735 O O . ALA A 1 91 ? 19.988 -14.794 -7.964 1.00 52.00 91 ALA A O 1
ATOM 736 N N . SER A 1 92 ? 18.603 -14.090 -6.351 1.00 56.81 92 SER A N 1
ATOM 737 C CA . SER A 1 92 ? 18.563 -12.706 -6.846 1.00 56.81 92 SER A CA 1
ATOM 738 C C . SER A 1 92 ? 19.948 -12.059 -6.676 1.00 56.81 92 SER A C 1
ATOM 740 O O . SER A 1 92 ? 20.593 -12.202 -5.638 1.00 56.81 92 SER A O 1
ATOM 742 N N . SER A 1 93 ? 20.452 -11.432 -7.742 1.00 56.56 93 SER A N 1
ATOM 743 C CA . SER A 1 93 ? 21.848 -10.995 -7.873 1.00 56.56 93 SER A CA 1
ATOM 744 C C . SER A 1 93 ? 22.300 -10.017 -6.783 1.00 56.56 93 SER A C 1
ATOM 746 O O . SER A 1 93 ? 21.530 -9.164 -6.350 1.00 56.56 93 SER A O 1
ATOM 748 N N . ASP A 1 94 ? 23.593 -10.052 -6.431 1.00 62.38 94 ASP A N 1
ATOM 749 C CA . ASP A 1 94 ? 24.285 -9.058 -5.582 1.00 62.38 94 ASP A CA 1
ATOM 750 C C . ASP A 1 94 ? 24.437 -7.670 -6.259 1.00 62.38 94 ASP A C 1
ATOM 752 O O . ASP A 1 94 ? 25.363 -6.913 -5.973 1.00 62.38 94 ASP A O 1
ATOM 756 N N . SER A 1 95 ? 23.560 -7.325 -7.202 1.00 71.94 95 SER A N 1
ATOM 757 C CA . SER A 1 95 ? 23.612 -6.055 -7.923 1.00 71.94 95 SER A CA 1
ATOM 758 C C . SER A 1 95 ? 23.096 -4.912 -7.051 1.00 71.94 95 SER A C 1
ATOM 760 O O . SER A 1 95 ? 22.028 -5.030 -6.452 1.00 71.94 95 SER A O 1
ATOM 762 N N . ASP A 1 96 ? 23.815 -3.790 -7.044 1.00 79.06 96 ASP A N 1
ATOM 763 C CA . ASP A 1 96 ? 23.336 -2.502 -6.536 1.00 79.06 96 ASP A CA 1
ATOM 764 C C . ASP A 1 96 ? 23.236 -1.521 -7.724 1.00 79.06 96 ASP A C 1
ATOM 766 O O . ASP A 1 96 ? 24.259 -1.236 -8.356 1.00 79.06 96 ASP A O 1
ATOM 770 N N . PRO A 1 97 ? 22.033 -1.039 -8.095 1.00 87.19 97 PRO A N 1
ATOM 771 C CA . PRO A 1 97 ? 20.745 -1.310 -7.456 1.00 87.19 97 PRO A CA 1
ATOM 772 C C . PRO A 1 97 ? 20.253 -2.751 -7.666 1.00 87.19 97 PRO A C 1
ATOM 774 O O . PRO A 1 97 ? 20.472 -3.361 -8.715 1.00 87.19 97 PRO A O 1
ATOM 777 N N . LEU A 1 98 ? 19.520 -3.270 -6.680 1.00 88.81 98 LEU A N 1
ATOM 778 C CA . LEU A 1 98 ? 18.765 -4.514 -6.805 1.00 88.81 98 LEU A CA 1
ATOM 779 C C . LEU A 1 98 ? 17.452 -4.200 -7.524 1.00 88.81 98 LEU A C 1
ATOM 781 O O . LEU A 1 98 ? 16.648 -3.406 -7.035 1.00 88.81 98 LEU A O 1
ATOM 785 N N . VAL A 1 99 ? 17.234 -4.831 -8.676 1.00 90.81 99 VAL A N 1
ATOM 786 C CA . VAL A 1 99 ? 16.015 -4.661 -9.474 1.00 90.81 99 VAL A CA 1
ATOM 787 C C . VAL A 1 99 ? 15.251 -5.975 -9.516 1.00 90.81 99 VAL A C 1
ATOM 789 O O . VAL A 1 99 ? 15.770 -7.005 -9.942 1.00 90.81 99 VAL A O 1
ATOM 792 N N . ILE A 1 100 ? 13.996 -5.925 -9.088 1.00 90.00 100 ILE A N 1
ATOM 793 C CA . ILE A 1 100 ? 13.069 -7.049 -9.062 1.00 90.00 100 ILE A CA 1
ATOM 794 C C . ILE A 1 100 ? 11.983 -6.767 -10.091 1.00 90.00 100 ILE A C 1
ATOM 796 O O . ILE A 1 100 ? 11.181 -5.847 -9.928 1.00 90.00 100 ILE A O 1
ATOM 800 N N . ALA A 1 101 ? 11.965 -7.554 -11.161 1.00 89.44 101 ALA A N 1
ATOM 801 C CA . ALA A 1 101 ? 10.916 -7.477 -12.164 1.00 89.44 101 ALA A CA 1
ATOM 802 C C . ALA A 1 101 ? 9.690 -8.289 -11.712 1.00 89.44 101 ALA A C 1
ATOM 804 O O . ALA A 1 101 ? 9.783 -9.487 -11.433 1.00 89.44 101 ALA A O 1
ATOM 805 N N . GLY A 1 102 ? 8.540 -7.628 -11.638 1.00 86.88 102 GLY A N 1
ATOM 806 C CA . GLY A 1 102 ? 7.223 -8.254 -11.675 1.00 86.88 102 GLY A CA 1
ATOM 807 C C . GLY A 1 102 ? 6.654 -8.209 -13.096 1.00 86.88 102 GLY A C 1
ATOM 808 O O . GLY A 1 102 ? 7.248 -7.617 -13.996 1.00 86.88 102 GLY A O 1
ATOM 809 N N . GLY A 1 103 ? 5.500 -8.842 -13.314 1.00 87.12 103 GLY A N 1
ATOM 810 C CA . GLY A 1 103 ? 4.886 -8.875 -14.647 1.00 87.12 103 GLY A CA 1
ATOM 811 C C . GLY A 1 103 ? 4.427 -7.500 -15.140 1.00 87.12 103 GLY A C 1
ATOM 812 O O . GLY A 1 103 ? 4.707 -7.131 -16.275 1.00 87.12 103 GLY A O 1
ATOM 813 N N . ASP A 1 104 ? 3.757 -6.729 -14.279 1.00 90.12 104 ASP A N 1
ATOM 814 C CA . ASP A 1 104 ? 3.265 -5.378 -14.594 1.00 90.12 104 ASP A CA 1
ATOM 815 C C . ASP A 1 104 ? 3.760 -4.326 -13.579 1.00 90.12 104 ASP A C 1
ATOM 817 O O . ASP A 1 104 ? 3.195 -3.242 -13.466 1.00 90.12 104 ASP A O 1
ATOM 821 N N . PHE A 1 105 ? 4.820 -4.624 -12.829 1.00 93.94 105 PHE A N 1
ATOM 822 C CA . PHE A 1 105 ? 5.481 -3.685 -11.921 1.00 93.94 105 PHE A CA 1
ATOM 823 C C . PHE A 1 105 ? 6.966 -4.028 -11.791 1.00 93.94 105 PHE A C 1
ATOM 825 O O . PHE A 1 105 ? 7.389 -5.132 -12.128 1.00 93.94 105 PHE A O 1
ATOM 832 N N . SER A 1 106 ? 7.769 -3.113 -11.268 1.00 93.94 106 SER A N 1
ATOM 833 C CA . SER A 1 106 ? 9.144 -3.393 -10.863 1.00 93.94 106 SER A CA 1
ATOM 834 C C . SER A 1 106 ? 9.465 -2.734 -9.533 1.00 93.94 106 SER A C 1
ATOM 836 O O . SER A 1 106 ? 8.861 -1.732 -9.146 1.00 93.94 106 SER A O 1
ATOM 838 N N . VAL A 1 107 ? 10.410 -3.326 -8.812 1.00 93.56 107 VAL A N 1
ATOM 839 C CA . VAL A 1 107 ? 10.902 -2.798 -7.543 1.00 93.56 107 VAL A CA 1
ATOM 840 C C . VAL A 1 107 ? 12.394 -2.571 -7.665 1.00 93.56 107 VAL A C 1
ATOM 842 O O . VAL A 1 107 ? 13.142 -3.485 -8.000 1.00 93.56 107 VAL A O 1
ATOM 845 N N . THR A 1 108 ? 12.823 -1.351 -7.374 1.00 93.19 108 THR A N 1
ATOM 846 C CA . THR A 1 108 ? 14.234 -0.973 -7.336 1.00 93.19 108 THR A CA 1
ATOM 847 C C . THR A 1 108 ? 14.613 -0.660 -5.900 1.00 93.19 108 THR A C 1
ATOM 849 O O . THR A 1 108 ? 14.039 0.241 -5.291 1.00 93.19 108 THR A O 1
ATOM 852 N N . VAL A 1 109 ? 15.596 -1.381 -5.374 1.00 91.44 109 VAL A N 1
ATOM 853 C CA . VAL A 1 109 ? 16.173 -1.177 -4.045 1.00 91.44 109 VAL A CA 1
ATOM 854 C C . VAL A 1 109 ? 17.600 -0.675 -4.213 1.00 91.44 109 VAL A C 1
ATOM 856 O O . VAL A 1 109 ? 18.404 -1.294 -4.908 1.00 91.44 109 VAL A O 1
ATOM 859 N N . ARG A 1 110 ? 17.927 0.439 -3.561 1.00 90.94 110 ARG A N 1
ATOM 860 C CA . ARG A 1 110 ? 19.283 1.001 -3.538 1.00 90.94 110 ARG A CA 1
ATOM 861 C C . ARG A 1 110 ? 19.558 1.726 -2.233 1.00 90.94 110 ARG A C 1
ATOM 863 O O . ARG A 1 110 ? 18.625 2.097 -1.521 1.00 90.94 110 ARG A O 1
ATOM 870 N N . ARG A 1 111 ? 20.829 1.988 -1.942 1.00 89.19 111 ARG A N 1
ATOM 871 C CA . ARG A 1 111 ? 21.194 2.885 -0.837 1.00 89.19 111 ARG A CA 1
ATOM 872 C C . ARG A 1 111 ? 20.694 4.304 -1.102 1.00 89.19 111 ARG A C 1
ATOM 874 O O . ARG A 1 111 ? 20.702 4.776 -2.243 1.00 89.19 111 ARG A O 1
ATOM 881 N N . HIS A 1 112 ? 20.240 4.978 -0.050 1.00 88.19 112 HIS A N 1
ATOM 882 C CA . HIS A 1 112 ? 19.858 6.378 -0.146 1.00 88.19 112 HIS A CA 1
ATOM 883 C C . HIS A 1 112 ? 21.109 7.229 -0.449 1.00 88.19 112 HIS A C 1
ATOM 885 O O . HIS A 1 112 ? 22.162 7.001 0.140 1.00 88.19 112 HIS A O 1
ATOM 891 N N . PRO A 1 113 ? 21.047 8.204 -1.375 1.00 84.69 113 PRO A N 1
ATOM 892 C CA . PRO A 1 113 ? 22.240 8.939 -1.807 1.00 84.69 113 PRO A CA 1
ATOM 893 C C . PRO A 1 113 ? 22.835 9.850 -0.725 1.00 84.69 113 PRO A C 1
ATOM 895 O O . PRO A 1 113 ? 24.006 10.206 -0.806 1.00 84.69 113 PRO A O 1
ATOM 898 N N . THR A 1 114 ? 22.028 10.263 0.254 1.00 86.12 114 THR A N 1
ATOM 899 C CA . THR A 1 114 ? 22.417 11.255 1.272 1.00 86.12 114 THR A CA 1
ATOM 900 C C . THR A 1 114 ? 22.177 10.798 2.710 1.00 86.12 114 THR A C 1
ATOM 902 O O . THR A 1 114 ? 22.367 11.584 3.632 1.00 86.12 114 THR A O 1
ATOM 905 N N . SER A 1 115 ? 21.733 9.559 2.922 1.00 85.88 115 SER A N 1
ATOM 906 C CA . SER A 1 115 ? 21.523 8.999 4.261 1.00 85.88 115 SER A CA 1
ATOM 907 C C . SER A 1 115 ? 21.968 7.542 4.292 1.00 85.88 115 SER A C 1
ATOM 909 O O . SER A 1 115 ? 22.087 6.906 3.247 1.00 85.88 115 SER A O 1
ATOM 911 N N . ASP A 1 116 ? 22.160 6.997 5.490 1.00 81.94 116 ASP A N 1
ATOM 912 C CA . ASP A 1 116 ? 22.481 5.576 5.681 1.00 81.94 116 ASP A CA 1
ATOM 913 C C . ASP A 1 116 ? 21.273 4.642 5.445 1.00 81.94 116 ASP A C 1
ATOM 915 O O . ASP A 1 116 ? 21.348 3.437 5.687 1.00 81.94 116 ASP A O 1
ATOM 919 N N . GLY A 1 117 ? 20.146 5.193 4.980 1.00 87.38 117 GLY A N 1
ATOM 920 C CA . GLY A 1 117 ? 18.912 4.465 4.716 1.00 87.38 117 GLY A CA 1
ATOM 921 C C . GLY A 1 117 ? 18.872 3.760 3.358 1.00 87.38 117 GLY A C 1
ATOM 922 O O . GLY A 1 117 ? 19.807 3.790 2.551 1.00 87.38 117 GLY A O 1
ATOM 923 N N . TRP A 1 118 ? 17.723 3.146 3.088 1.00 89.44 118 TRP A N 1
ATOM 924 C CA . TRP A 1 118 ? 17.414 2.488 1.822 1.00 89.44 118 TRP A CA 1
ATOM 925 C C . TRP A 1 118 ? 16.314 3.248 1.093 1.00 89.44 118 TRP A C 1
ATOM 927 O O . TRP A 1 118 ? 15.342 3.683 1.701 1.00 89.44 118 TRP A O 1
ATOM 937 N N . LEU A 1 119 ? 16.455 3.361 -0.223 1.00 91.75 119 LEU A N 1
ATOM 938 C CA . LEU A 1 119 ? 15.407 3.838 -1.108 1.00 91.75 119 LEU A CA 1
ATOM 939 C C . LEU A 1 119 ? 14.804 2.640 -1.839 1.00 91.75 119 LEU A C 1
ATOM 941 O O . LEU A 1 119 ? 15.488 1.978 -2.626 1.00 91.75 119 LEU A O 1
ATOM 945 N N . VAL A 1 120 ? 13.520 2.397 -1.590 1.00 93.31 120 VAL A N 1
ATOM 946 C CA . VAL A 1 120 ? 12.716 1.401 -2.300 1.00 93.31 120 VAL A CA 1
ATOM 947 C C . VAL A 1 120 ? 11.745 2.138 -3.215 1.00 93.31 120 VAL A C 1
ATOM 949 O O . VAL A 1 120 ? 10.930 2.939 -2.761 1.00 93.31 120 VAL A O 1
ATOM 952 N N . THR A 1 121 ? 11.832 1.871 -4.513 1.00 95.06 121 THR A N 1
ATOM 953 C CA . THR A 1 121 ? 10.929 2.429 -5.522 1.00 95.06 121 THR A CA 1
ATOM 954 C C . THR A 1 121 ? 10.095 1.312 -6.119 1.00 95.06 121 THR A C 1
ATOM 956 O O . THR A 1 121 ? 10.648 0.407 -6.739 1.00 95.06 121 THR A O 1
ATOM 959 N N . LEU A 1 122 ? 8.776 1.410 -5.984 1.00 96.06 122 LEU A N 1
ATOM 960 C CA . LEU A 1 122 ? 7.811 0.626 -6.747 1.00 96.06 122 LEU A CA 1
ATOM 961 C C . LEU A 1 122 ? 7.447 1.413 -8.008 1.00 96.06 122 LEU A C 1
ATOM 963 O O . LEU A 1 122 ? 6.931 2.521 -7.898 1.00 96.06 122 LEU A O 1
ATOM 967 N N . ALA A 1 123 ? 7.692 0.851 -9.186 1.00 96.06 123 ALA A N 1
ATOM 968 C CA . ALA A 1 123 ? 7.240 1.400 -10.458 1.00 96.06 123 ALA A CA 1
ATOM 969 C C . ALA A 1 123 ? 6.135 0.515 -11.040 1.00 96.06 123 ALA A C 1
ATOM 971 O O . ALA A 1 123 ? 6.311 -0.692 -11.197 1.00 96.06 123 ALA A O 1
ATOM 972 N N . LEU A 1 124 ? 4.992 1.114 -11.356 1.00 95.00 124 LEU A N 1
ATOM 973 C CA . LEU A 1 124 ? 3.843 0.433 -11.940 1.00 95.00 124 LEU A CA 1
ATOM 974 C C . LEU A 1 124 ? 3.893 0.522 -13.466 1.00 95.00 124 LEU A C 1
ATOM 976 O O . LEU A 1 124 ? 4.183 1.576 -14.027 1.00 95.00 124 LEU A O 1
ATOM 980 N N . GLY A 1 125 ? 3.589 -0.582 -14.139 1.00 93.19 125 GLY A N 1
ATOM 981 C CA . GLY A 1 125 ? 3.453 -0.628 -15.589 1.00 93.19 125 GLY A CA 1
ATOM 982 C C . GLY A 1 125 ? 2.120 -0.055 -16.071 1.00 93.19 125 GLY A C 1
ATOM 983 O O . GLY A 1 125 ? 1.162 0.102 -15.310 1.00 93.19 125 GLY A O 1
ATOM 984 N N . ASP A 1 126 ? 2.021 0.189 -17.377 1.00 91.81 126 ASP A N 1
ATOM 985 C CA . ASP A 1 126 ? 0.861 0.837 -18.003 1.00 91.81 126 ASP A CA 1
ATOM 986 C C . ASP A 1 126 ? -0.476 0.149 -17.709 1.00 91.81 126 ASP A C 1
ATOM 988 O O . ASP A 1 126 ? -1.515 0.804 -17.625 1.00 91.81 126 ASP A O 1
ATOM 992 N N . LYS A 1 127 ? -0.490 -1.185 -17.569 1.00 90.81 127 LYS A N 1
ATOM 993 C CA . LYS A 1 127 ? -1.726 -1.898 -17.229 1.00 90.81 127 LYS A CA 1
ATOM 994 C C . LYS A 1 127 ? -2.227 -1.532 -15.839 1.00 90.81 127 LYS A C 1
ATOM 996 O O . LYS A 1 127 ? -3.425 -1.313 -15.698 1.00 90.81 127 LYS A O 1
ATOM 1001 N N . PHE A 1 128 ? -1.338 -1.428 -14.852 1.00 90.25 128 PHE A N 1
ATOM 1002 C CA . PHE A 1 128 ? -1.702 -0.952 -13.519 1.00 90.25 128 PHE A CA 1
ATOM 1003 C C . PHE A 1 128 ? -2.242 0.469 -13.592 1.00 90.25 128 PHE A C 1
ATOM 1005 O O . PHE A 1 128 ? -3.343 0.716 -13.118 1.00 90.25 128 PHE A O 1
ATOM 1012 N N . LEU A 1 129 ? -1.521 1.372 -14.260 1.00 90.75 129 LEU A N 1
ATOM 1013 C CA . LEU A 1 129 ? -1.894 2.787 -14.347 1.00 90.75 129 LEU A CA 1
ATOM 1014 C C . LEU A 1 129 ? -3.255 3.015 -15.016 1.00 90.75 129 LEU A C 1
ATOM 1016 O O . LEU A 1 129 ? -3.975 3.931 -14.639 1.00 90.75 129 LEU A O 1
ATOM 1020 N N . ARG A 1 130 ? -3.648 2.157 -15.963 1.00 91.06 130 ARG A N 1
ATOM 1021 C CA . ARG A 1 130 ? -4.986 2.186 -16.579 1.00 91.06 130 ARG A CA 1
ATOM 1022 C C . ARG A 1 130 ? -6.111 1.667 -15.677 1.00 91.06 130 ARG A C 1
ATOM 1024 O O . ARG A 1 130 ? -7.272 1.902 -15.991 1.00 91.06 130 ARG A O 1
ATOM 1031 N N . ASN A 1 131 ? -5.785 0.941 -14.610 1.00 89.75 131 ASN A N 1
ATOM 1032 C CA . ASN A 1 131 ? -6.741 0.255 -13.732 1.00 89.75 131 ASN A CA 1
ATOM 1033 C C . ASN A 1 131 ? -6.714 0.773 -12.287 1.00 89.75 131 ASN A C 1
ATOM 1035 O O . ASN A 1 131 ? -7.259 0.124 -11.392 1.00 89.75 131 ASN A O 1
ATOM 1039 N N . ILE A 1 132 ? -6.074 1.917 -12.054 1.00 88.81 132 ILE A N 1
ATOM 1040 C CA . ILE A 1 132 ? -6.061 2.592 -10.758 1.00 88.81 132 ILE A CA 1
ATOM 1041 C C . ILE A 1 132 ? -6.494 4.046 -10.931 1.00 88.81 132 ILE A C 1
ATOM 1043 O O . ILE A 1 132 ? -6.224 4.678 -11.953 1.00 88.81 132 ILE A O 1
ATOM 1047 N N . GLY A 1 133 ? -7.189 4.568 -9.929 1.00 85.69 133 GLY A N 1
ATOM 1048 C CA . GLY A 1 133 ? -7.557 5.974 -9.840 1.00 85.69 133 GLY A CA 1
ATOM 1049 C C . GLY A 1 133 ? -6.425 6.847 -9.278 1.00 85.69 133 GLY A C 1
ATOM 1050 O O . GLY A 1 133 ? -5.503 6.338 -8.642 1.00 85.69 133 GLY A O 1
ATOM 1051 N N . PRO A 1 134 ? -6.510 8.179 -9.442 1.00 81.06 134 PRO A N 1
ATOM 1052 C CA . PRO A 1 134 ? -5.518 9.120 -8.904 1.00 81.06 134 PRO A CA 1
ATOM 1053 C C . PRO A 1 134 ? -5.452 9.130 -7.366 1.00 81.06 134 PRO A C 1
ATOM 1055 O O . PRO A 1 134 ? -4.419 9.452 -6.786 1.00 81.06 134 PRO A O 1
ATOM 1058 N N . GLU A 1 135 ? -6.544 8.744 -6.705 1.00 84.31 135 GLU A N 1
ATOM 1059 C CA . GLU A 1 135 ? -6.643 8.673 -5.243 1.00 84.31 135 GLU A CA 1
ATOM 1060 C C . GLU A 1 135 ? -6.303 7.282 -4.687 1.00 84.31 135 GLU A C 1
ATOM 1062 O O . GLU A 1 135 ? -6.397 7.055 -3.478 1.00 84.31 135 GLU A O 1
ATOM 1067 N N . ASP A 1 136 ? -5.929 6.332 -5.547 1.00 87.81 136 ASP A N 1
ATOM 1068 C CA . ASP A 1 136 ? -5.638 4.974 -5.112 1.00 87.81 136 ASP A CA 1
ATOM 1069 C C . ASP A 1 136 ? -4.288 4.899 -4.405 1.00 87.81 136 ASP A C 1
ATOM 1071 O O . ASP A 1 136 ? -3.249 5.333 -4.907 1.00 87.81 136 ASP A O 1
ATOM 1075 N N . ILE A 1 137 ? -4.309 4.301 -3.217 1.00 90.00 137 ILE A N 1
ATOM 1076 C CA . ILE A 1 137 ? -3.105 3.998 -2.453 1.00 90.00 137 ILE A CA 1
ATOM 1077 C C . ILE A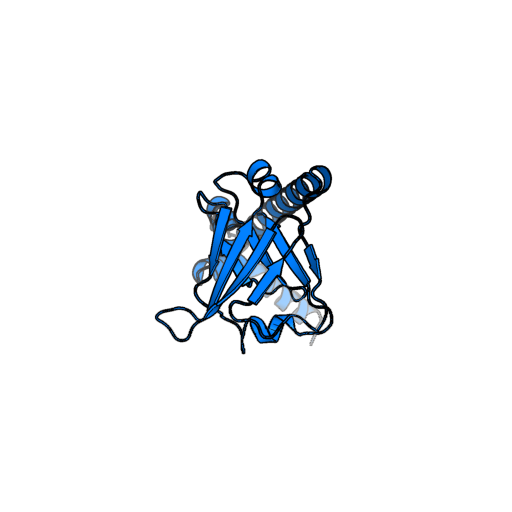 1 137 ? -2.683 2.581 -2.802 1.00 90.00 137 ILE A C 1
ATOM 1079 O O . ILE A 1 137 ? -3.459 1.635 -2.644 1.00 90.00 137 ILE A O 1
ATOM 1083 N N . ILE A 1 138 ? -1.436 2.455 -3.238 1.00 92.19 138 ILE A N 1
ATOM 1084 C CA . ILE A 1 138 ? -0.806 1.195 -3.593 1.00 92.19 138 ILE A CA 1
ATOM 1085 C C . ILE A 1 138 ? 0.237 0.850 -2.537 1.00 92.19 138 ILE A C 1
ATOM 1087 O O . ILE A 1 138 ? 0.990 1.714 -2.082 1.00 92.19 138 ILE A O 1
ATOM 1091 N N . SER A 1 139 ? 0.266 -0.416 -2.139 1.00 93.00 139 SER A N 1
ATOM 1092 C CA . SER A 1 139 ? 1.247 -0.952 -1.201 1.00 93.00 139 SER A CA 1
ATOM 1093 C C . SER A 1 139 ? 2.023 -2.097 -1.840 1.00 93.00 139 SER A C 1
ATOM 1095 O O . SER A 1 139 ? 1.436 -2.952 -2.496 1.00 93.00 139 SER A O 1
ATOM 1097 N N . LEU A 1 140 ? 3.335 -2.115 -1.632 1.00 93.25 140 LEU A N 1
ATOM 1098 C CA . LEU A 1 140 ? 4.190 -3.270 -1.859 1.00 93.25 140 LEU A CA 1
ATOM 1099 C C . LEU A 1 140 ? 4.317 -4.015 -0.533 1.00 93.25 140 LEU A C 1
ATOM 1101 O O . LEU A 1 140 ? 4.816 -3.441 0.436 1.00 93.25 140 LEU A O 1
ATOM 1105 N N . VAL A 1 141 ? 3.884 -5.268 -0.498 1.00 92.69 141 VAL A N 1
ATOM 1106 C CA . VAL A 1 141 ? 3.962 -6.128 0.686 1.00 92.69 141 VAL A CA 1
ATOM 1107 C C . VAL A 1 141 ? 4.728 -7.405 0.375 1.00 92.69 141 VAL A C 1
ATOM 1109 O O . VAL A 1 141 ? 4.732 -7.855 -0.772 1.00 92.69 141 VAL A O 1
ATOM 1112 N N . ASP A 1 142 ? 5.382 -7.985 1.375 1.00 91.19 142 ASP A N 1
ATOM 1113 C CA . ASP A 1 142 ? 5.956 -9.326 1.256 1.00 91.19 142 ASP A C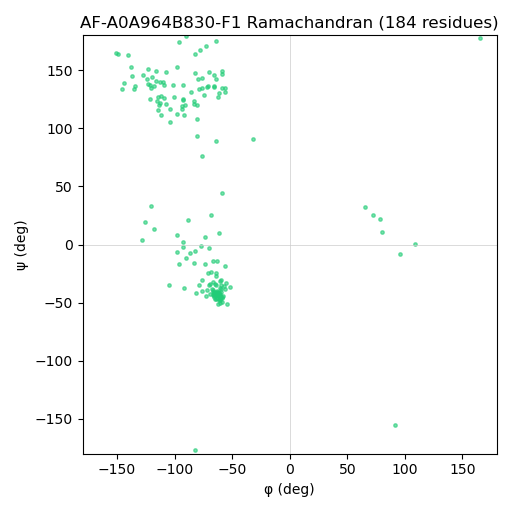A 1
ATOM 1114 C C . ASP A 1 142 ? 4.974 -10.432 1.687 1.00 91.19 142 ASP A C 1
ATOM 1116 O O . ASP A 1 142 ? 3.835 -10.180 2.086 1.00 91.19 142 ASP A O 1
ATOM 1120 N N . ASP A 1 143 ? 5.418 -11.684 1.591 1.00 88.88 143 ASP A N 1
ATOM 1121 C CA . ASP A 1 143 ? 4.676 -12.881 1.995 1.00 88.88 143 ASP A CA 1
ATOM 1122 C C . ASP A 1 143 ? 4.434 -12.980 3.509 1.00 88.88 143 ASP A C 1
ATOM 1124 O O . ASP A 1 143 ? 3.579 -13.753 3.943 1.00 88.88 143 ASP A O 1
ATOM 1128 N N . GLN A 1 144 ? 5.141 -12.181 4.311 1.00 86.06 144 GLN A N 1
ATOM 1129 C CA . GLN A 1 144 ? 4.944 -12.056 5.755 1.00 86.06 144 GLN A CA 1
ATOM 1130 C C . GLN A 1 144 ? 3.976 -10.919 6.116 1.00 86.06 144 GLN A C 1
ATOM 1132 O O . GLN A 1 144 ? 3.655 -10.736 7.290 1.00 86.06 144 GLN A O 1
ATOM 1137 N N . GLY A 1 145 ? 3.485 -10.169 5.124 1.00 86.56 145 GLY A N 1
ATOM 1138 C CA . GLY A 1 145 ? 2.601 -9.024 5.319 1.00 86.56 145 GLY A CA 1
ATOM 1139 C C . GLY A 1 145 ? 3.328 -7.741 5.728 1.00 86.56 145 GLY A C 1
ATOM 1140 O O . GLY A 1 145 ? 2.668 -6.766 6.091 1.00 86.56 145 GLY A O 1
ATOM 1141 N N . ASN A 1 146 ? 4.663 -7.701 5.668 1.00 88.88 146 ASN A N 1
ATOM 1142 C CA . ASN A 1 146 ? 5.404 -6.468 5.910 1.00 88.88 146 ASN A CA 1
ATOM 1143 C C . ASN A 1 146 ? 5.215 -5.523 4.724 1.00 88.88 146 ASN A C 1
ATOM 1145 O O . ASN A 1 146 ? 5.329 -5.926 3.567 1.00 88.88 146 ASN A O 1
ATOM 1149 N N . VAL A 1 147 ? 4.970 -4.248 5.011 1.00 91.12 147 VAL A N 1
ATOM 1150 C CA . VAL A 1 147 ? 4.764 -3.209 4.003 1.00 91.12 147 VAL A CA 1
ATOM 1151 C C . VAL A 1 147 ? 6.102 -2.552 3.690 1.00 91.12 147 VAL A C 1
ATOM 1153 O O . VAL A 1 147 ? 6.666 -1.832 4.506 1.00 91.12 147 VAL A O 1
ATOM 1156 N N . TRP A 1 148 ? 6.600 -2.775 2.481 1.00 92.06 148 TRP A N 1
ATOM 1157 C CA . TRP A 1 148 ? 7.865 -2.221 2.002 1.00 92.06 148 TRP A CA 1
ATOM 1158 C C . TRP A 1 148 ? 7.711 -0.785 1.515 1.00 92.06 148 TRP A C 1
ATOM 1160 O O . TRP A 1 148 ? 8.569 0.062 1.743 1.00 92.06 148 TRP A O 1
ATOM 1170 N N . VAL A 1 149 ? 6.621 -0.527 0.797 1.00 92.50 149 VAL A N 1
ATOM 1171 C CA . VAL A 1 149 ? 6.294 0.771 0.208 1.00 92.50 149 VAL A CA 1
ATOM 1172 C C . VAL A 1 149 ? 4.790 0.945 0.298 1.00 92.50 149 VAL A C 1
ATOM 1174 O O . VAL A 1 149 ? 4.052 0.001 0.037 1.00 92.50 149 VAL A O 1
ATOM 1177 N N . ARG A 1 150 ? 4.323 2.146 0.630 1.00 92.38 150 ARG A N 1
ATOM 1178 C CA . ARG A 1 150 ? 2.902 2.494 0.596 1.00 92.38 150 ARG A CA 1
ATOM 1179 C C . ARG A 1 150 ? 2.741 3.944 0.198 1.00 92.38 150 ARG A C 1
ATOM 1181 O O . ARG A 1 150 ? 3.410 4.813 0.746 1.00 92.38 150 ARG A O 1
ATOM 1188 N N . GLY A 1 151 ? 1.832 4.207 -0.727 1.00 91.38 151 GLY A N 1
ATOM 1189 C CA . GLY A 1 151 ? 1.533 5.569 -1.135 1.00 91.38 151 GLY A CA 1
ATOM 1190 C C . GLY A 1 151 ? 0.747 5.643 -2.429 1.00 91.38 151 GLY A C 1
ATOM 1191 O O . GLY A 1 151 ? 0.433 4.634 -3.060 1.00 91.38 151 GLY A O 1
ATOM 1192 N N . ARG A 1 152 ? 0.419 6.873 -2.812 1.00 92.69 152 ARG A N 1
ATOM 1193 C CA . ARG A 1 152 ? -0.202 7.154 -4.103 1.00 92.69 152 ARG A CA 1
ATOM 1194 C C . ARG A 1 152 ? 0.878 7.144 -5.182 1.00 92.69 152 ARG A C 1
ATOM 1196 O O . ARG A 1 152 ? 1.930 7.753 -4.965 1.00 92.69 152 ARG A O 1
ATOM 1203 N N . PRO A 1 153 ? 0.653 6.478 -6.322 1.00 93.44 153 PRO A N 1
ATOM 1204 C CA . PRO A 1 153 ? 1.568 6.570 -7.446 1.00 93.44 153 PRO A CA 1
ATOM 1205 C C . PRO A 1 153 ? 1.712 8.019 -7.906 1.00 93.44 153 PRO A C 1
ATOM 1207 O O . PRO A 1 153 ? 0.734 8.753 -8.037 1.00 93.44 153 PRO A O 1
ATOM 1210 N N . SER A 1 154 ? 2.949 8.434 -8.151 1.00 93.75 154 SER A N 1
ATOM 1211 C CA . SER A 1 154 ? 3.245 9.713 -8.784 1.00 93.75 154 SER A CA 1
ATOM 1212 C C . SER A 1 154 ? 2.703 9.752 -10.216 1.00 93.75 154 SER A C 1
ATOM 1214 O O . SER A 1 154 ? 2.266 8.742 -10.768 1.00 93.75 154 SER A O 1
ATOM 1216 N N . VAL A 1 155 ? 2.821 10.907 -10.876 1.00 89.25 155 VAL A N 1
ATOM 1217 C CA . VAL A 1 155 ? 2.493 11.059 -12.308 1.00 89.25 155 VAL A CA 1
ATOM 1218 C C . VAL A 1 155 ? 3.269 10.099 -13.224 1.00 89.25 155 VAL A C 1
ATOM 1220 O O . VAL A 1 155 ? 2.859 9.870 -14.355 1.00 89.25 155 VAL A O 1
ATOM 1223 N N . TYR A 1 156 ? 4.372 9.524 -12.734 1.00 91.62 156 TYR A N 1
ATOM 1224 C CA . TYR A 1 156 ? 5.181 8.525 -13.436 1.00 91.62 156 TYR A CA 1
ATOM 1225 C C . TYR A 1 156 ? 4.860 7.084 -13.017 1.00 91.62 156 TYR A C 1
ATOM 1227 O O . TYR A 1 156 ? 5.599 6.166 -13.362 1.00 91.62 156 TYR A O 1
ATOM 1235 N N . GLY A 1 157 ? 3.809 6.877 -12.222 1.00 92.75 157 GLY A N 1
ATOM 1236 C CA . GLY A 1 157 ? 3.438 5.562 -11.716 1.00 92.75 157 GLY A CA 1
ATOM 1237 C C . GLY A 1 157 ? 4.372 5.022 -10.639 1.00 92.75 157 GLY A C 1
ATOM 1238 O O . GLY A 1 157 ? 4.490 3.807 -10.495 1.00 92.75 157 GLY A O 1
ATOM 1239 N N . GLN A 1 158 ? 5.068 5.900 -9.911 1.00 95.94 158 GLN A N 1
ATOM 1240 C CA . GLN A 1 158 ? 6.067 5.497 -8.921 1.00 95.94 158 GLN A CA 1
ATOM 1241 C C . GLN A 1 158 ? 5.611 5.781 -7.495 1.00 95.94 158 GLN A C 1
ATOM 1243 O O . GLN A 1 158 ? 5.069 6.848 -7.216 1.00 95.94 158 GLN A O 1
ATOM 1248 N N . VAL A 1 159 ? 5.900 4.854 -6.587 1.00 94.88 159 VAL A N 1
ATOM 1249 C CA . VAL A 1 159 ? 5.779 5.050 -5.141 1.00 94.88 159 VAL A CA 1
ATOM 1250 C C . VAL A 1 159 ? 7.155 4.842 -4.519 1.00 94.88 159 VAL A C 1
ATOM 1252 O O . VAL A 1 159 ? 7.854 3.884 -4.856 1.00 94.88 159 VAL A O 1
ATOM 1255 N N . HIS A 1 160 ? 7.552 5.740 -3.621 1.00 93.75 160 HIS A N 1
ATOM 1256 C CA . HIS A 1 160 ? 8.865 5.713 -2.982 1.00 93.75 160 HIS A CA 1
ATOM 1257 C C . HIS A 1 160 ? 8.724 5.522 -1.474 1.00 93.75 160 HIS A C 1
ATOM 1259 O O . HIS A 1 160 ? 7.905 6.187 -0.841 1.00 93.75 160 HIS A O 1
ATOM 1265 N N . ALA A 1 161 ? 9.561 4.661 -0.902 1.00 91.44 161 ALA A N 1
ATOM 1266 C CA . ALA A 1 161 ? 9.847 4.627 0.525 1.00 91.44 161 ALA A CA 1
ATOM 1267 C C . ALA A 1 161 ? 11.315 5.000 0.741 1.00 91.44 161 ALA A C 1
ATOM 1269 O O . ALA A 1 161 ? 12.211 4.425 0.119 1.00 91.44 161 ALA A O 1
ATOM 1270 N N . TYR A 1 162 ? 11.541 5.984 1.607 1.00 86.31 162 TYR A N 1
ATOM 1271 C CA . TYR A 1 162 ? 12.868 6.532 1.908 1.00 86.31 162 TYR A CA 1
ATOM 1272 C C . TYR A 1 162 ? 13.476 5.949 3.186 1.00 86.31 162 TYR A C 1
ATOM 1274 O O . TYR A 1 162 ? 14.627 6.231 3.513 1.00 86.31 162 TYR A O 1
ATOM 1282 N N . GLU A 1 163 ? 12.696 5.149 3.909 1.00 80.38 163 GLU A N 1
ATOM 1283 C CA . GLU A 1 163 ? 13.081 4.555 5.176 1.00 80.38 163 GLU A CA 1
ATOM 1284 C C . GLU A 1 163 ? 12.694 3.081 5.177 1.00 80.38 163 GLU A C 1
ATOM 1286 O O . GLU A 1 163 ? 11.609 2.702 4.737 1.00 80.38 163 GLU A O 1
ATOM 1291 N N . TRP A 1 164 ? 13.611 2.252 5.668 1.00 83.69 164 TRP A N 1
ATOM 1292 C CA . TRP A 1 164 ? 13.395 0.829 5.869 1.00 83.69 164 TRP A CA 1
ATOM 1293 C C . TRP A 1 164 ? 13.182 0.591 7.367 1.00 83.69 164 TRP A C 1
ATOM 1295 O O . TRP A 1 164 ? 14.148 0.681 8.126 1.00 83.69 164 TRP A O 1
ATOM 1305 N N . PRO A 1 165 ? 11.942 0.334 7.819 1.00 80.25 165 PRO A N 1
ATOM 1306 C CA . PRO A 1 165 ? 11.635 0.284 9.248 1.00 80.25 165 PRO A CA 1
ATOM 1307 C C . PRO A 1 165 ? 11.977 -1.068 9.890 1.00 80.25 165 PRO A C 1
ATOM 1309 O O . PRO A 1 165 ? 11.837 -1.226 11.102 1.00 80.25 165 PRO A O 1
ATOM 1312 N N . TYR A 1 166 ? 12.394 -2.058 9.095 1.00 83.69 166 TYR A N 1
ATOM 1313 C CA . TYR A 1 166 ? 12.610 -3.424 9.560 1.00 83.69 166 TYR A CA 1
ATOM 1314 C C . TYR A 1 166 ? 14.085 -3.703 9.875 1.00 83.69 166 TYR A C 1
ATOM 1316 O O . TYR A 1 166 ? 14.978 -3.111 9.266 1.00 83.69 166 TYR A O 1
ATOM 1324 N N . PRO A 1 167 ? 14.377 -4.646 10.788 1.00 81.19 167 PRO A N 1
ATOM 1325 C CA . PRO A 1 167 ? 15.741 -5.106 11.013 1.00 81.19 167 PRO A CA 1
ATOM 1326 C C . PRO A 1 167 ? 16.384 -5.637 9.722 1.00 81.19 167 PRO A C 1
ATOM 1328 O O . PRO A 1 167 ? 15.779 -6.421 8.996 1.00 81.19 167 PRO A O 1
ATOM 1331 N N . GLY A 1 168 ? 17.633 -5.247 9.460 1.00 82.75 168 GLY A N 1
ATOM 1332 C CA . GLY A 1 168 ? 18.397 -5.707 8.297 1.00 82.75 168 GLY A CA 1
ATOM 1333 C C . GLY A 1 168 ? 18.255 -4.803 7.071 1.00 82.75 168 GLY A C 1
ATOM 1334 O O . GLY A 1 168 ? 18.028 -3.602 7.187 1.00 82.75 168 GLY A O 1
ATOM 1335 N N . SER A 1 169 ? 18.463 -5.373 5.884 1.00 85.94 169 SER A N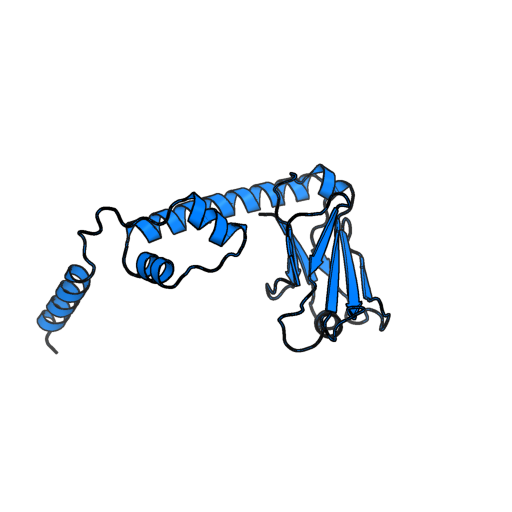 1
ATOM 1336 C CA . SER A 1 169 ? 18.354 -4.655 4.609 1.00 85.94 169 SER A CA 1
ATOM 1337 C C . SER A 1 169 ? 17.222 -5.230 3.755 1.00 85.94 169 SER A C 1
ATOM 1339 O O . SER A 1 169 ? 17.011 -6.444 3.785 1.00 85.94 169 SER A O 1
ATOM 1341 N N . PRO A 1 170 ? 16.557 -4.426 2.910 1.00 85.12 170 PRO A N 1
ATOM 1342 C CA . PRO A 1 170 ? 15.595 -4.975 1.959 1.00 85.12 170 PRO A CA 1
ATOM 1343 C C . PRO A 1 170 ? 16.254 -6.035 1.054 1.00 85.12 170 PRO A C 1
ATOM 1345 O O . PRO A 1 170 ? 15.675 -7.079 0.774 1.00 85.12 170 PRO A O 1
ATOM 1348 N N . ALA A 1 171 ? 17.527 -5.851 0.684 1.00 82.00 171 ALA A N 1
ATOM 1349 C CA . ALA A 1 171 ? 18.276 -6.848 -0.082 1.00 82.00 171 ALA A CA 1
ATOM 1350 C C . ALA A 1 171 ? 18.398 -8.206 0.640 1.00 82.00 171 ALA A C 1
ATOM 1352 O O . ALA A 1 171 ? 18.258 -9.249 0.003 1.00 82.00 171 ALA A O 1
ATOM 1353 N N . SER A 1 172 ? 18.628 -8.223 1.957 1.00 82.88 172 SER A N 1
ATOM 1354 C CA . SER A 1 172 ? 18.691 -9.473 2.729 1.00 82.88 172 SER A CA 1
ATOM 1355 C C . SER A 1 172 ? 17.329 -10.150 2.864 1.00 82.88 172 SER A C 1
ATOM 1357 O O . SER A 1 172 ? 17.266 -11.376 2.823 1.00 82.88 172 SER A O 1
ATOM 1359 N N . GLU A 1 173 ? 16.246 -9.378 2.965 1.00 84.25 173 GLU A N 1
ATOM 1360 C CA . GLU A 1 173 ? 14.888 -9.929 3.027 1.00 84.25 173 GLU A CA 1
ATOM 1361 C C . GLU A 1 173 ? 14.527 -10.710 1.764 1.00 84.25 173 GLU A C 1
ATOM 1363 O O . GLU A 1 173 ? 14.021 -11.828 1.847 1.00 84.25 173 GLU A O 1
ATOM 1368 N N . THR A 1 174 ? 14.892 -10.184 0.591 1.00 82.94 174 THR A N 1
ATOM 1369 C CA . THR A 1 174 ? 14.588 -10.837 -0.693 1.00 82.94 174 THR A CA 1
ATOM 1370 C C . THR A 1 174 ? 15.241 -12.203 -0.901 1.00 82.94 174 THR A C 1
ATOM 1372 O O . THR A 1 174 ? 14.848 -12.939 -1.803 1.00 82.94 174 THR A O 1
ATOM 1375 N N . ARG A 1 175 ? 16.235 -12.560 -0.080 1.00 80.38 175 ARG A N 1
ATOM 1376 C CA . ARG A 1 175 ? 16.959 -13.839 -0.167 1.00 80.38 175 ARG A CA 1
ATOM 1377 C C . ARG A 1 175 ? 16.281 -14.964 0.606 1.00 80.38 175 ARG A C 1
ATOM 1379 O O . ARG A 1 175 ? 16.727 -16.108 0.535 1.00 80.38 175 ARG A O 1
ATOM 1386 N N . ARG A 1 176 ? 15.236 -14.659 1.376 1.00 81.19 176 ARG A N 1
ATOM 1387 C CA . ARG A 1 176 ? 14.518 -15.657 2.168 1.00 81.19 176 ARG A CA 1
ATOM 1388 C C . ARG A 1 176 ? 13.821 -16.659 1.247 1.00 81.19 176 ARG A C 1
ATOM 1390 O O . ARG A 1 176 ? 13.180 -16.300 0.261 1.00 81.19 176 ARG A O 1
ATOM 1397 N N . THR A 1 177 ? 13.932 -17.942 1.577 1.00 73.88 177 THR A N 1
ATOM 1398 C CA . THR A 1 177 ? 13.229 -18.996 0.840 1.00 73.88 177 THR A CA 1
ATOM 1399 C C . THR A 1 177 ? 11.723 -18.795 0.958 1.00 73.88 177 THR A C 1
ATOM 1401 O O . THR A 1 177 ? 11.201 -18.727 2.064 1.00 73.88 177 THR A O 1
ATOM 1404 N N . GLY A 1 178 ? 11.025 -18.762 -0.179 1.00 74.06 178 GLY A N 1
ATOM 1405 C CA . GLY A 1 178 ? 9.569 -18.584 -0.209 1.00 74.06 178 GLY A CA 1
ATOM 1406 C C . GLY A 1 178 ? 9.112 -17.144 -0.419 1.00 74.06 178 GLY A C 1
ATOM 1407 O O . GLY A 1 178 ? 7.944 -16.959 -0.737 1.00 74.06 178 GLY A O 1
ATOM 1408 N N . PHE A 1 179 ? 10.036 -16.182 -0.379 1.00 83.19 179 PHE A N 1
ATOM 1409 C CA . PHE A 1 179 ? 9.730 -14.766 -0.501 1.00 83.19 179 PHE A CA 1
ATOM 1410 C C . PHE A 1 179 ? 8.975 -14.429 -1.794 1.00 8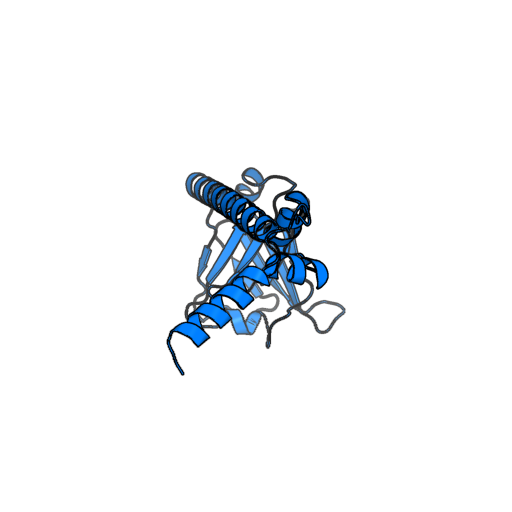3.19 179 PHE A C 1
ATOM 1412 O O . PHE A 1 179 ? 9.374 -14.795 -2.911 1.00 83.19 179 PHE A O 1
ATOM 1419 N N . SER A 1 180 ? 7.895 -13.672 -1.637 1.00 86.06 180 SER A N 1
ATOM 1420 C CA . SER A 1 180 ? 7.142 -13.091 -2.741 1.00 86.06 180 SER A CA 1
ATOM 1421 C C . SER A 1 180 ? 6.768 -11.659 -2.424 1.00 86.06 180 SER A C 1
ATOM 1423 O O . SER A 1 180 ? 6.443 -11.350 -1.284 1.00 86.06 180 SER A O 1
ATOM 1425 N N . LEU A 1 181 ? 6.764 -10.813 -3.445 1.00 87.19 181 LEU A N 1
ATOM 1426 C CA . LEU A 1 181 ? 6.228 -9.466 -3.353 1.00 87.19 181 LEU A CA 1
ATOM 1427 C C . LEU A 1 181 ? 4.847 -9.431 -3.979 1.00 87.19 181 LEU A C 1
ATOM 1429 O O . LEU A 1 181 ? 4.649 -9.972 -5.070 1.00 87.19 181 LEU A O 1
ATOM 1433 N N . ARG A 1 182 ? 3.927 -8.741 -3.315 1.00 90.06 182 ARG A N 1
ATOM 1434 C CA . ARG A 1 182 ? 2.590 -8.454 -3.811 1.00 90.06 182 ARG A CA 1
ATOM 1435 C C . ARG A 1 182 ? 2.343 -6.953 -3.832 1.00 90.06 182 ARG A C 1
ATOM 1437 O O . ARG A 1 182 ? 2.674 -6.239 -2.892 1.00 90.06 182 ARG A O 1
ATOM 1444 N N . VAL A 1 183 ? 1.710 -6.490 -4.900 1.00 87.62 183 VAL A N 1
ATOM 1445 C CA . VAL A 1 183 ? 1.125 -5.156 -4.989 1.00 87.62 183 VAL A CA 1
ATOM 1446 C C . VAL A 1 183 ? -0.344 -5.232 -4.573 1.00 87.62 183 VAL A C 1
ATOM 1448 O O . VAL A 1 183 ? -1.117 -6.006 -5.140 1.00 87.62 183 VAL A O 1
ATOM 1451 N N . GLU A 1 184 ? -0.732 -4.428 -3.589 1.00 88.12 184 GLU A N 1
ATOM 1452 C CA . GLU A 1 184 ? -2.097 -4.333 -3.065 1.00 88.12 184 GLU A CA 1
ATOM 1453 C C . GLU A 1 184 ? -2.652 -2.918 -3.240 1.00 88.12 184 GLU A C 1
ATOM 1455 O O . GLU A 1 184 ? -1.919 -1.935 -3.138 1.00 88.12 184 GLU A O 1
ATOM 1460 N N . GLY A 1 185 ? -3.953 -2.813 -3.515 1.00 83.81 185 GLY A N 1
ATOM 1461 C CA . GLY A 1 185 ? -4.661 -1.544 -3.670 1.00 83.81 185 GLY A CA 1
ATOM 1462 C C . GLY A 1 185 ? -5.715 -1.385 -2.588 1.00 83.81 185 GLY A C 1
ATOM 1463 O O . GLY A 1 185 ? -6.371 -2.365 -2.242 1.00 83.81 185 GLY A O 1
ATOM 1464 N N . ASN A 1 186 ? -5.858 -0.162 -2.075 1.00 74.94 186 ASN A N 1
ATOM 1465 C CA . ASN A 1 186 ? -6.918 0.233 -1.144 1.00 74.94 186 ASN A CA 1
ATOM 1466 C C . ASN A 1 186 ? -8.141 0.777 -1.867 1.00 74.94 186 ASN A C 1
ATOM 1468 O O . ASN A 1 186 ? -8.041 1.880 -2.461 1.00 74.94 186 ASN A O 1
#

Solvent-accessible surface area (backbone atoms only — not comparable to full-atom values): 10551 Å² total; per-residue (Å²): 137,57,69,69,59,53,54,49,51,50,47,56,52,53,66,63,47,55,84,77,63,82,75,70,67,61,52,69,69,58,48,43,41,31,76,62,70,66,48,81,74,52,71,68,55,50,49,39,48,74,64,24,69,63,19,42,52,46,46,52,54,52,51,51,51,53,50,54,52,29,50,52,51,52,51,51,36,53,76,70,69,51,47,46,57,36,73,48,61,68,74,71,67,96,49,87,62,33,73,46,75,37,78,35,32,36,39,40,40,36,74,34,95,89,49,98,41,35,32,38,36,42,37,48,29,72,70,48,62,77,73,54,60,89,85,33,34,39,30,38,25,41,77,85,68,51,74,64,31,67,37,50,53,44,100,78,34,35,32,70,20,71,60,67,94,58,93,82,49,75,75,63,56,53,47,40,84,82,31,29,44,34,59,47,60,90

Foldseek 3Di:
DDPVVVVVVVVVVVVVLPPVLPPPEDDLVNLCCCQQVVDDDDPVLVVCCVRPPRNVVSNVVSNVVVVVVQVVLVVLCVVLVHFFKDAFDLCQDPDAQRWADDPFKIWTWHQDPPDRFIKIKIAGHPSVVVSDDQPKKKFKAKPVRDTQWIGGQDVRRMTIDGHDPDPDGPVVVSNDPGIMIGMTID

Mean predicted aligned error: 10.12 Å

Radius of gyration: 21.86 Å; Cα contacts (8 Å, |Δi|>4): 285; chains: 1; bounding box: 49×30×63 Å

Nearest PDB structures (foldseek):
  4zjg-assembly1_A  TM=4.720E-01  e=7.901E-01  Escherichia coli K-12
  4zjh-assembly1_A  TM=4.202E-01  e=4.812E-01  Escherichia coli K-12
  6egw-assembly1_A  TM=3.922E-01  e=3.287E+00  Cricetulus griseus
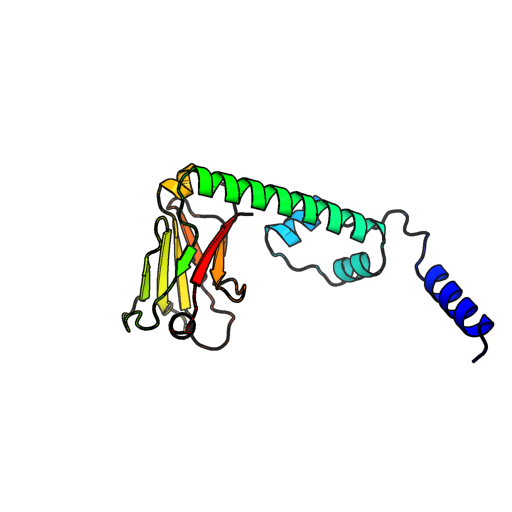  5a42-assembly1_A  TM=3.318E-01  e=1.219E+00  Escherichia coli K-12
  4dg3-assembly1_E  TM=3.935E-01  e=4.211E+00  Mus musculus

pLDDT: mean 83.71, std 11.48, range [44.06, 96.06]

Sequence (186 aa):
MTQANIDRLLFELLDRQDEDGRGADLSEERLREVLREGKLLCDDEKYLLATSPLARANYVAVEETLRVEREAKRRGWQQAGIQTETRLLAASSDSDPLVIAGGDFSVTVRRHPTSDGWLVTLALGDKFLRNIGPEDIISLVDDQGNVWVRGRPSVYGQVHAYEWPYPGSPASETRRTGFSLRVEGN